Protein AF-X0YVA8-F1 (afdb_monomer)

Foldseek 3Di:
DAQWDWDADPVRDTDTPPDDAAWDWDWDDDPQWDIDIDIDGHHDDDDDDDDDDTHGPPPPPPVPPVPVDDPPVLVVLLVVCLCVVLHDDPQSVQKDWPCCVQKDWDDDVVVQKIWIAGPGWTWMQRQQQQKIKTKHWPTFMGHNNDTDTDIDIHIHGHDDPDPVSVVSNVVSVVVVLQPDPNVCVVCVVVVNQVVSPDDDDDDDDPDPPPDPPDD

Organism: NCBI:txid412755

Mean predicted aligned error: 8.94 Å

Structure (mmCIF, N/CA/C/O backbone):
data_AF-X0YVA8-F1
#
_entry.id   AF-X0YVA8-F1
#
loop_
_atom_site.group_PDB
_atom_site.id
_atom_site.type_symbol
_atom_site.label_atom_id
_atom_site.label_alt_id
_atom_site.label_comp_id
_atom_site.label_asym_id
_atom_site.label_entity_id
_atom_site.label_seq_id
_atom_site.pdbx_PDB_ins_code
_atom_site.Cartn_x
_atom_site.Cartn_y
_atom_site.Cartn_z
_atom_site.occupancy
_atom_site.B_iso_or_equiv
_atom_site.auth_seq_id
_atom_site.auth_comp_id
_atom_site.auth_asym_id
_atom_site.auth_atom_id
_atom_site.pdbx_PDB_model_num
ATOM 1 N N . ASN A 1 1 ? -0.061 -8.479 -3.742 1.00 59.31 1 ASN A N 1
ATOM 2 C CA . ASN A 1 1 ? -0.908 -7.400 -4.297 1.00 59.31 1 ASN A CA 1
ATOM 3 C C . ASN A 1 1 ? -2.060 -8.032 -5.036 1.00 59.31 1 ASN A C 1
ATOM 5 O O . ASN A 1 1 ? -1.798 -8.832 -5.930 1.00 59.31 1 ASN A O 1
ATOM 9 N N . SER A 1 2 ? -3.283 -7.712 -4.626 1.00 74.62 2 SER A N 1
ATOM 10 C CA . SER A 1 2 ? -4.512 -8.248 -5.209 1.00 74.62 2 SER A CA 1
ATOM 11 C C . SER A 1 2 ? -5.386 -7.104 -5.719 1.00 74.62 2 SER A C 1
ATOM 13 O O . SER A 1 2 ? -5.411 -6.041 -5.102 1.00 74.62 2 SER A O 1
ATOM 15 N N . LEU A 1 3 ? -6.079 -7.348 -6.831 1.00 80.94 3 LEU A N 1
ATOM 16 C CA . LEU A 1 3 ? -7.192 -6.527 -7.326 1.00 80.94 3 LEU A CA 1
ATOM 17 C C . LEU A 1 3 ? -8.550 -7.093 -6.865 1.00 80.94 3 LEU A C 1
ATOM 19 O O . LEU A 1 3 ? -9.590 -6.515 -7.147 1.00 80.94 3 LEU A O 1
ATOM 23 N N . LEU A 1 4 ? -8.559 -8.257 -6.201 1.00 88.81 4 LEU A N 1
ATOM 24 C CA . LEU A 1 4 ? -9.784 -8.927 -5.771 1.00 88.81 4 LEU A CA 1
ATOM 25 C C . LEU A 1 4 ? -10.289 -8.318 -4.464 1.00 88.81 4 LEU A C 1
ATOM 27 O O . LEU A 1 4 ? -9.532 -8.211 -3.495 1.00 88.81 4 LEU A O 1
ATOM 31 N N . GLY A 1 5 ? -11.563 -7.951 -4.461 1.00 88.19 5 GLY A N 1
ATOM 32 C CA . GLY A 1 5 ? -12.287 -7.353 -3.350 1.00 88.19 5 GLY A CA 1
ATOM 33 C C . GLY A 1 5 ? -13.772 -7.271 -3.698 1.00 88.19 5 GLY A C 1
ATOM 34 O O . GLY A 1 5 ? -14.155 -7.463 -4.852 1.00 88.19 5 GLY A O 1
ATOM 35 N N . ALA A 1 6 ? -14.607 -7.033 -2.695 1.00 90.00 6 ALA A N 1
ATOM 36 C CA . ALA A 1 6 ? -16.034 -6.807 -2.875 1.00 90.00 6 ALA A CA 1
ATOM 37 C C . ALA A 1 6 ? -16.553 -5.924 -1.742 1.00 90.00 6 ALA A C 1
ATOM 39 O O . ALA A 1 6 ? -16.116 -6.056 -0.597 1.00 90.00 6 ALA A O 1
ATOM 40 N N . ALA A 1 7 ? -17.505 -5.050 -2.059 1.00 90.25 7 ALA A N 1
ATOM 41 C CA . ALA A 1 7 ? -18.314 -4.401 -1.040 1.00 90.25 7 ALA A CA 1
ATOM 42 C C . ALA A 1 7 ? -19.398 -5.370 -0.554 1.00 90.25 7 ALA A C 1
ATOM 44 O O . ALA A 1 7 ? -19.917 -6.174 -1.334 1.00 90.25 7 ALA A O 1
ATOM 45 N N . SER A 1 8 ? -19.751 -5.278 0.725 1.00 91.31 8 SER A N 1
ATOM 46 C CA . SER A 1 8 ? -20.916 -5.981 1.247 1.00 91.31 8 SER A CA 1
ATOM 47 C C . SER A 1 8 ? -22.212 -5.338 0.752 1.00 91.31 8 SER A C 1
ATOM 49 O O . SER A 1 8 ? -22.293 -4.122 0.566 1.00 91.31 8 SER A O 1
ATOM 51 N N . THR A 1 9 ? -23.244 -6.150 0.585 1.00 92.56 9 THR A N 1
ATOM 52 C CA . THR A 1 9 ? -24.626 -5.723 0.358 1.00 92.56 9 THR A CA 1
ATOM 53 C C . THR A 1 9 ? -25.256 -5.169 1.646 1.00 92.56 9 THR A C 1
ATOM 55 O O . THR A 1 9 ? -24.637 -5.156 2.713 1.00 92.56 9 THR A O 1
ATOM 58 N N . GLN A 1 10 ? -26.509 -4.705 1.564 1.00 91.25 10 GLN A N 1
ATOM 59 C CA . GLN A 1 10 ? -27.241 -4.145 2.712 1.00 91.25 10 GLN A CA 1
ATOM 60 C C . GLN A 1 10 ? -27.501 -5.168 3.829 1.00 91.25 10 GLN A C 1
ATOM 62 O O . GLN A 1 10 ? -27.555 -4.796 4.997 1.00 91.25 10 GLN A O 1
ATOM 67 N N . ASP A 1 11 ? -27.633 -6.447 3.484 1.00 92.38 11 ASP A N 1
ATOM 68 C CA . ASP A 1 11 ? -27.759 -7.575 4.414 1.00 92.38 11 ASP A CA 1
ATOM 69 C C . ASP A 1 11 ? -26.401 -8.064 4.957 1.00 92.38 11 ASP A C 1
ATOM 71 O O . ASP A 1 11 ? -26.354 -8.991 5.763 1.00 92.38 11 ASP A O 1
ATOM 75 N N . GLY A 1 12 ? -25.291 -7.437 4.550 1.00 89.81 12 GLY A N 1
ATOM 76 C CA . GLY A 1 12 ? -23.939 -7.764 5.009 1.00 89.81 12 GLY A CA 1
ATOM 77 C C . GLY A 1 12 ? -23.286 -8.946 4.285 1.00 89.81 12 GLY A C 1
ATOM 78 O O . GLY A 1 12 ? -22.171 -9.329 4.645 1.00 89.81 12 GLY A O 1
ATOM 79 N N . SER A 1 13 ? -23.937 -9.516 3.266 1.00 93.81 13 SER A N 1
ATOM 80 C CA . SER A 1 13 ? -23.355 -10.566 2.431 1.00 93.81 13 SER A CA 1
ATOM 81 C C . SER A 1 13 ? -22.374 -9.985 1.404 1.00 93.81 13 SER A C 1
ATOM 83 O O . SER A 1 13 ? -22.418 -8.810 1.051 1.00 93.81 13 SER A O 1
ATOM 85 N N . PHE A 1 14 ? -21.410 -10.790 0.963 1.00 93.75 14 PHE A N 1
ATOM 86 C CA . PHE A 1 14 ? -20.415 -10.400 -0.037 1.00 93.75 14 PHE A CA 1
ATOM 87 C C . PHE A 1 14 ? -19.969 -11.632 -0.821 1.00 93.75 14 PHE A C 1
ATOM 89 O O . PHE A 1 14 ? -19.983 -12.747 -0.298 1.00 93.75 14 PHE A O 1
ATOM 96 N N . VAL A 1 15 ? -19.534 -11.428 -2.065 1.00 93.81 15 VAL A N 1
ATOM 97 C CA . VAL A 1 15 ? -18.968 -12.492 -2.901 1.00 93.81 15 VAL A CA 1
ATOM 98 C C . VAL A 1 15 ? -17.742 -11.957 -3.625 1.00 93.81 15 VAL A C 1
ATOM 100 O O . VAL A 1 15 ? -17.811 -10.935 -4.303 1.00 93.81 15 VAL A O 1
ATOM 103 N N . ILE A 1 16 ? -16.619 -12.662 -3.488 1.00 92.44 16 ILE A N 1
ATOM 104 C CA . ILE A 1 16 ? -15.400 -12.400 -4.255 1.00 92.44 16 ILE A CA 1
ATOM 105 C C . ILE A 1 16 ? -15.232 -13.555 -5.237 1.00 92.44 16 ILE A C 1
ATOM 107 O O . ILE A 1 16 ? -15.023 -14.697 -4.835 1.00 92.44 16 ILE A O 1
ATOM 111 N N . TYR A 1 17 ? -15.333 -13.253 -6.527 1.00 91.94 17 TYR A N 1
ATOM 112 C CA . TYR A 1 17 ? -15.215 -14.247 -7.590 1.00 91.94 17 TYR A CA 1
ATOM 113 C C . TYR A 1 17 ? -13.757 -14.489 -7.986 1.00 91.94 17 TYR A C 1
ATOM 115 O O . TYR A 1 17 ? -12.896 -13.626 -7.810 1.00 91.94 17 TYR A O 1
ATOM 123 N N . ASN A 1 18 ? -13.499 -15.654 -8.589 1.00 91.56 18 ASN A N 1
ATOM 124 C CA . ASN A 1 18 ? -12.211 -16.014 -9.193 1.00 91.56 18 ASN A CA 1
ATOM 125 C C . ASN A 1 18 ? -11.018 -15.941 -8.224 1.00 91.56 18 ASN A C 1
ATOM 127 O O . ASN A 1 18 ? -9.911 -15.574 -8.622 1.00 91.56 18 ASN A O 1
ATOM 131 N N . VAL A 1 19 ? -11.230 -16.289 -6.951 1.00 91.69 19 VAL A N 1
ATOM 132 C CA . VAL A 1 19 ? -10.136 -16.392 -5.980 1.00 91.69 19 VAL A CA 1
ATOM 133 C C . VAL A 1 19 ? -9.294 -17.633 -6.315 1.00 91.69 19 VAL A C 1
ATOM 135 O O . VAL A 1 19 ? -9.838 -18.737 -6.335 1.00 91.69 19 VAL A O 1
ATOM 138 N N . PRO A 1 20 ? -7.983 -17.494 -6.597 1.00 91.81 20 PRO A N 1
ATOM 139 C CA . PRO A 1 20 ? -7.132 -18.634 -6.938 1.00 91.81 20 PRO A CA 1
ATOM 140 C C . PRO A 1 20 ? -7.013 -19.645 -5.793 1.00 91.81 20 PRO A C 1
ATOM 142 O O . PRO A 1 20 ? -7.209 -19.302 -4.629 1.00 91.81 20 PRO A O 1
ATOM 145 N N . LEU A 1 21 ? -6.592 -20.873 -6.092 1.00 93.06 21 LEU A N 1
ATOM 146 C CA . LEU A 1 21 ? -6.218 -21.828 -5.046 1.00 93.06 21 LEU A CA 1
ATOM 147 C C . LEU A 1 21 ? -5.012 -21.313 -4.246 1.00 93.06 21 LEU A C 1
ATOM 149 O O . LEU A 1 21 ? -4.135 -20.631 -4.783 1.00 93.06 21 LEU A O 1
ATOM 153 N N . GLY A 1 22 ? -4.960 -21.654 -2.960 1.00 92.75 22 GLY A N 1
ATOM 154 C CA . GLY A 1 22 ? -3.867 -21.294 -2.061 1.00 92.75 22 GLY A CA 1
ATOM 155 C C . GLY A 1 22 ? -4.315 -20.567 -0.797 1.00 92.75 22 GLY A C 1
ATOM 156 O O . GLY A 1 22 ? -5.480 -20.599 -0.402 1.00 92.75 22 GLY A O 1
ATOM 157 N N . THR A 1 23 ? -3.349 -19.941 -0.128 1.00 92.69 23 THR A N 1
ATOM 158 C CA . THR A 1 23 ? -3.569 -19.206 1.120 1.00 92.69 23 THR A CA 1
ATOM 159 C C . THR A 1 23 ? -3.737 -17.722 0.831 1.00 92.69 23 THR A C 1
ATOM 161 O O . THR A 1 23 ? -2.842 -17.090 0.270 1.00 92.69 23 THR A O 1
ATOM 164 N N . HIS A 1 24 ? -4.851 -17.158 1.283 1.00 91.75 24 HIS A N 1
ATOM 165 C CA . HIS A 1 24 ? -5.212 -15.757 1.114 1.00 91.75 24 HIS A CA 1
ATOM 166 C C . HIS A 1 24 ? -5.406 -15.089 2.462 1.00 91.75 24 HIS A C 1
ATOM 168 O O . HIS A 1 24 ? -5.880 -15.705 3.414 1.00 91.75 24 HIS A O 1
ATOM 174 N N . VAL A 1 25 ? -5.078 -13.805 2.531 1.00 91.44 25 VAL A N 1
ATOM 175 C CA . VAL A 1 25 ? -5.447 -12.950 3.657 1.00 91.44 25 VAL A CA 1
ATOM 176 C C . VAL A 1 25 ? -6.609 -12.082 3.203 1.00 91.44 25 VAL A C 1
ATOM 178 O O . VAL A 1 25 ? -6.479 -11.330 2.240 1.00 91.44 25 VAL A O 1
ATOM 181 N N . VAL A 1 26 ? -7.735 -12.199 3.895 1.00 92.50 26 VAL A N 1
ATOM 182 C CA . VAL A 1 26 ? -8.951 -11.431 3.639 1.00 92.50 26 VAL A CA 1
ATOM 183 C C . VAL A 1 26 ? -9.118 -10.417 4.764 1.00 92.50 26 VAL A C 1
ATOM 185 O O . VAL A 1 26 ? -9.056 -10.765 5.948 1.00 92.50 26 VAL A O 1
ATOM 188 N N . LEU A 1 27 ? -9.299 -9.156 4.381 1.00 93.12 27 LEU A N 1
ATOM 189 C CA . LEU A 1 27 ? -9.544 -8.043 5.288 1.00 93.12 27 LEU A CA 1
ATOM 190 C C . LEU A 1 27 ? -10.999 -7.604 5.154 1.00 93.12 27 LEU A C 1
ATOM 192 O O . LEU A 1 27 ? -11.476 -7.391 4.042 1.00 93.12 27 LEU A O 1
ATOM 196 N N . ALA A 1 28 ? -11.672 -7.433 6.285 1.00 93.75 28 ALA A N 1
ATOM 197 C CA . ALA A 1 28 ? -12.973 -6.791 6.366 1.00 93.75 28 ALA A CA 1
ATOM 198 C C . ALA A 1 28 ? -12.840 -5.496 7.168 1.00 93.75 28 ALA A C 1
ATOM 200 O O . ALA A 1 28 ? -12.248 -5.478 8.250 1.00 93.75 28 ALA A O 1
ATOM 201 N N . SER A 1 29 ? -13.390 -4.411 6.634 1.00 91.62 29 SER A N 1
ATOM 202 C CA . SER A 1 29 ? -13.353 -3.091 7.258 1.00 91.62 29 SER A CA 1
ATOM 203 C C . SER A 1 29 ? -14.689 -2.390 7.091 1.00 91.62 29 SER A C 1
ATOM 205 O O . SER A 1 29 ? -15.268 -2.424 6.006 1.00 91.62 29 SER A O 1
ATOM 207 N N . TYR A 1 30 ? -15.134 -1.703 8.136 1.00 90.00 30 TYR A N 1
ATOM 208 C CA . TYR A 1 30 ? -16.320 -0.858 8.103 1.00 90.00 30 TYR A CA 1
ATOM 209 C C . TYR A 1 30 ? -16.094 0.382 8.973 1.00 90.00 30 TYR A C 1
ATOM 211 O O . TYR A 1 30 ? -15.353 0.335 9.957 1.00 90.00 30 TYR A O 1
ATOM 219 N N . ILE A 1 31 ? -16.699 1.508 8.595 1.00 84.19 31 ILE A N 1
ATOM 220 C CA . ILE A 1 31 ? -16.525 2.778 9.311 1.00 84.19 31 ILE A CA 1
ATOM 221 C C . ILE A 1 31 ? -17.052 2.633 10.742 1.00 84.19 31 ILE A C 1
ATOM 223 O O . ILE A 1 31 ? -18.164 2.159 10.951 1.00 84.19 31 ILE A O 1
ATOM 227 N N . GLY A 1 32 ? -16.252 3.052 11.726 1.00 84.44 32 GLY A N 1
ATOM 228 C CA . GLY A 1 32 ? -16.586 2.929 13.150 1.00 84.44 32 GLY A CA 1
ATOM 229 C C . GLY A 1 32 ? -16.289 1.555 13.759 1.00 84.44 32 GLY A C 1
ATOM 230 O O . GLY A 1 32 ? -16.596 1.336 14.926 1.00 84.44 32 GLY A O 1
ATOM 231 N N . TYR A 1 33 ? -15.678 0.635 13.006 1.00 90.19 33 TYR A N 1
ATOM 232 C CA . TYR A 1 33 ? -15.339 -0.711 13.469 1.00 90.19 33 TYR A CA 1
ATOM 233 C C . TYR A 1 33 ? -13.856 -1.030 13.256 1.00 90.19 33 TYR A C 1
ATOM 235 O O . TYR A 1 33 ? -13.182 -0.446 12.401 1.00 90.19 33 TYR A O 1
ATOM 243 N N . GLY A 1 34 ? -13.330 -1.954 14.061 1.00 89.00 34 GLY A N 1
ATOM 244 C CA . GLY A 1 34 ? -11.984 -2.500 13.912 1.00 89.00 34 GLY A CA 1
ATOM 245 C C . GLY A 1 34 ? -11.849 -3.298 12.615 1.00 89.00 34 GLY A C 1
ATOM 246 O O . GLY A 1 34 ? -12.787 -3.969 12.197 1.00 89.00 34 GLY A O 1
ATOM 247 N N . ILE A 1 35 ? -10.679 -3.236 11.974 1.00 92.31 35 ILE A N 1
ATOM 248 C CA . ILE A 1 35 ? -10.385 -4.069 10.800 1.00 92.31 35 ILE A CA 1
ATOM 249 C C . ILE A 1 35 ? -10.204 -5.511 11.273 1.00 92.31 35 ILE A C 1
ATOM 251 O O . ILE A 1 35 ? -9.378 -5.774 12.147 1.00 92.31 35 ILE A O 1
ATOM 255 N N . GLN A 1 36 ? -10.931 -6.452 10.673 1.00 93.88 36 GLN A N 1
ATOM 256 C CA . GLN A 1 36 ? -10.744 -7.874 10.940 1.00 93.88 36 GLN A CA 1
ATOM 257 C C . GLN A 1 36 ? -9.960 -8.531 9.807 1.00 93.88 36 GLN A C 1
ATOM 259 O O . GLN A 1 36 ? -10.321 -8.435 8.634 1.00 93.88 36 GLN A O 1
ATOM 264 N N . LYS A 1 37 ? -8.900 -9.250 10.178 1.00 92.81 37 LYS A N 1
ATOM 265 C CA . LYS A 1 37 ? -8.043 -10.010 9.267 1.00 92.81 37 LYS A CA 1
ATOM 266 C C . LYS A 1 37 ? -8.269 -11.504 9.458 1.00 92.81 37 LYS A C 1
ATOM 268 O O . LYS A 1 37 ? -8.198 -11.995 10.584 1.00 92.81 37 LYS A O 1
ATOM 273 N N . LYS A 1 38 ? -8.500 -12.238 8.369 1.00 93.75 38 LYS A N 1
ATOM 274 C CA . LYS A 1 38 ? -8.578 -13.706 8.376 1.00 93.75 38 LYS A CA 1
ATOM 275 C C . LYS A 1 38 ? -7.693 -14.308 7.299 1.00 93.75 38 LYS A C 1
ATOM 277 O O . LYS A 1 38 ? -7.704 -13.860 6.159 1.00 93.75 38 LYS A O 1
ATOM 282 N N . THR A 1 39 ? -6.967 -15.358 7.662 1.00 93.75 39 THR A N 1
ATOM 283 C CA . THR A 1 39 ? -6.247 -16.195 6.702 1.00 93.75 39 THR A CA 1
ATOM 284 C C . THR A 1 39 ? -7.156 -17.340 6.274 1.00 93.75 39 THR A C 1
ATOM 286 O O . THR A 1 39 ? -7.644 -18.092 7.114 1.00 93.75 39 THR A O 1
ATOM 289 N N . VAL A 1 40 ? -7.385 -17.464 4.973 1.00 92.00 40 VAL A N 1
ATOM 290 C CA . VAL A 1 40 ? -8.252 -18.464 4.349 1.00 92.00 40 VAL A CA 1
ATOM 291 C C . VAL A 1 40 ? -7.405 -19.344 3.439 1.00 92.00 40 VAL A C 1
ATOM 293 O O . VAL A 1 40 ? -6.595 -18.834 2.670 1.00 92.00 40 VAL A O 1
ATOM 296 N N . ARG A 1 41 ? -7.585 -20.665 3.506 1.00 93.19 41 ARG A N 1
ATOM 297 C CA . ARG A 1 41 ? -6.920 -21.616 2.609 1.00 93.19 41 ARG A CA 1
ATOM 298 C C . ARG A 1 41 ? -7.950 -22.250 1.684 1.00 93.19 41 ARG A C 1
ATOM 300 O O . ARG A 1 41 ? -8.807 -22.994 2.146 1.00 93.19 41 ARG A O 1
ATOM 307 N N . ILE A 1 42 ? -7.823 -21.983 0.390 1.00 92.69 42 ILE A N 1
ATOM 308 C CA . ILE A 1 42 ? -8.655 -22.562 -0.664 1.00 92.69 42 ILE A CA 1
ATOM 309 C C . ILE A 1 42 ? -7.875 -23.731 -1.264 1.00 92.69 42 ILE A C 1
ATOM 311 O O . ILE A 1 42 ? -6.896 -23.528 -1.983 1.00 92.69 42 ILE A O 1
ATOM 315 N N . GLY A 1 43 ? -8.251 -24.951 -0.880 1.00 91.25 43 GLY A N 1
ATOM 316 C CA . GLY A 1 43 ? -7.584 -26.177 -1.328 1.00 91.25 43 GLY A CA 1
ATOM 317 C C . GLY A 1 43 ? -8.081 -26.686 -2.678 1.00 91.25 43 GLY A C 1
ATOM 318 O O . GLY A 1 43 ? -7.292 -27.228 -3.445 1.00 91.25 43 GLY A O 1
ATOM 319 N N . GLU A 1 44 ? -9.361 -26.472 -2.977 1.00 92.38 44 GLU A N 1
ATOM 320 C CA . GLU A 1 44 ? -10.040 -27.011 -4.156 1.00 92.38 44 GLU A CA 1
ATOM 321 C C . GLU A 1 44 ? -10.975 -25.957 -4.769 1.00 92.38 44 GLU A C 1
ATOM 323 O O . GLU A 1 44 ? -11.404 -25.039 -4.059 1.00 92.38 44 GLU A O 1
ATOM 328 N N . PRO A 1 45 ? -11.283 -26.046 -6.077 1.00 91.44 45 PRO A N 1
ATOM 329 C CA . PRO A 1 45 ? -12.258 -25.168 -6.711 1.00 91.44 45 PRO A CA 1
ATOM 330 C C . PRO A 1 45 ? -13.649 -25.356 -6.097 1.00 91.44 45 PRO A C 1
ATOM 332 O O . PRO A 1 45 ? -14.115 -26.481 -5.946 1.00 91.44 45 PRO A O 1
ATOM 335 N N . GLY A 1 46 ? -14.330 -24.258 -5.784 1.00 90.31 46 GLY A N 1
ATOM 336 C CA . GLY A 1 46 ? -15.676 -24.295 -5.221 1.00 90.31 46 GLY A CA 1
ATOM 337 C C . GLY A 1 46 ? -16.012 -23.031 -4.444 1.00 90.31 46 GLY A C 1
ATOM 338 O O . GLY A 1 46 ? -15.275 -22.042 -4.476 1.00 90.31 46 GLY A O 1
ATOM 339 N N . GLU A 1 47 ? -17.137 -23.075 -3.739 1.00 89.62 47 GLU A N 1
ATOM 340 C CA . GLU A 1 47 ? -17.550 -22.001 -2.845 1.00 89.62 47 GLU A CA 1
ATOM 341 C C . GLU A 1 47 ? -16.869 -22.146 -1.484 1.00 89.62 47 GLU A C 1
ATOM 343 O O . GLU A 1 47 ? -16.843 -23.220 -0.883 1.00 89.62 47 GLU A O 1
ATOM 348 N N . PHE A 1 48 ? -16.328 -21.038 -0.980 1.00 90.00 48 PHE A N 1
ATOM 349 C CA . PHE A 1 48 ? -15.766 -20.965 0.360 1.00 90.00 48 PHE A CA 1
ATOM 350 C C . PHE A 1 48 ? -16.470 -19.863 1.144 1.00 90.00 48 PHE A C 1
ATOM 352 O O . PHE A 1 48 ? -16.384 -18.684 0.796 1.00 90.00 48 PHE A O 1
ATOM 359 N N . THR A 1 49 ? -17.137 -20.232 2.234 1.00 91.62 49 THR A N 1
ATOM 360 C CA . THR A 1 49 ? -17.820 -19.269 3.099 1.00 91.62 49 THR A CA 1
ATOM 361 C C . THR A 1 49 ? -16.906 -18.823 4.232 1.00 91.62 49 THR A C 1
ATOM 363 O O . THR A 1 49 ? -16.353 -19.634 4.973 1.00 91.62 49 THR A O 1
ATOM 366 N N . CYS A 1 50 ? -16.794 -17.511 4.427 1.00 90.19 50 CYS A N 1
ATOM 367 C CA . CYS A 1 50 ? -16.188 -16.939 5.622 1.00 90.19 50 CYS A CA 1
ATOM 368 C C . CYS A 1 50 ? -17.074 -15.831 6.191 1.00 90.19 50 CYS A C 1
ATOM 370 O O . CYS A 1 50 ? -17.663 -15.046 5.457 1.00 90.19 50 CYS A O 1
ATOM 372 N N . VAL A 1 51 ? -17.170 -15.782 7.519 1.00 93.19 51 VAL A N 1
ATOM 373 C CA . VAL A 1 51 ? -17.984 -14.794 8.238 1.00 93.19 51 VAL A CA 1
ATOM 374 C C . VAL A 1 51 ? -17.064 -13.854 8.994 1.00 93.19 51 VAL A C 1
ATOM 376 O O . VAL A 1 51 ? -16.178 -14.323 9.712 1.00 93.19 51 VAL A O 1
ATOM 379 N N . PHE A 1 52 ? -17.287 -12.550 8.883 1.00 94.44 52 PHE A N 1
ATOM 380 C CA . PHE A 1 52 ? -16.578 -11.536 9.658 1.00 94.44 52 PHE A CA 1
ATOM 381 C C . PHE A 1 52 ? -17.493 -10.987 10.754 1.00 94.44 52 PHE A C 1
ATOM 383 O O . PHE A 1 52 ? -18.657 -10.687 10.514 1.00 94.44 52 PHE A O 1
ATOM 390 N N . LYS A 1 53 ? -16.961 -10.892 11.970 1.00 93.81 53 LYS A N 1
ATOM 391 C CA . LYS A 1 53 ? -17.598 -10.240 13.115 1.00 93.81 53 LYS A CA 1
ATOM 392 C C . LYS A 1 53 ? -16.694 -9.085 13.504 1.00 93.81 53 LYS A C 1
ATOM 394 O O . LYS A 1 53 ? -15.638 -9.311 14.093 1.00 93.81 53 LYS A O 1
ATOM 399 N N . LEU A 1 54 ? -17.080 -7.889 13.081 1.00 92.25 54 LEU A N 1
ATOM 400 C CA . LEU A 1 54 ? -16.331 -6.672 13.346 1.00 92.25 54 LEU A CA 1
ATOM 401 C C . LEU A 1 54 ? -16.679 -6.164 14.743 1.00 92.25 54 LEU A C 1
ATOM 403 O O . LEU A 1 54 ? -17.849 -6.124 15.123 1.00 92.25 54 LEU A O 1
ATOM 407 N N . GLU A 1 55 ? -15.664 -5.757 15.491 1.00 90.81 55 GLU A N 1
ATOM 408 C CA . GLU A 1 55 ? -15.849 -5.137 16.798 1.00 90.81 55 GLU A CA 1
ATOM 409 C C . GLU A 1 55 ? -16.050 -3.631 16.607 1.00 90.81 55 GLU A C 1
ATOM 411 O O . GLU A 1 55 ? -15.246 -3.004 15.901 1.00 90.81 55 GLU A O 1
ATOM 416 N N . PRO A 1 56 ? -17.112 -3.033 17.179 1.00 88.81 56 PRO A N 1
ATOM 417 C CA . PRO A 1 56 ? -17.248 -1.588 17.199 1.00 88.81 56 PRO A CA 1
ATOM 418 C C . PRO A 1 56 ? -16.000 -0.992 17.834 1.00 88.81 56 PRO A C 1
ATOM 420 O O . PRO A 1 56 ? -15.576 -1.422 18.909 1.00 88.81 56 PRO A O 1
ATOM 423 N N . LYS A 1 57 ? -15.418 0.019 17.195 1.00 82.69 57 LYS A N 1
ATOM 424 C CA . LYS A 1 57 ? -14.436 0.833 17.897 1.00 82.69 57 LYS A CA 1
ATOM 425 C C . LYS A 1 57 ? -15.211 1.575 18.968 1.00 82.69 57 LYS A C 1
ATOM 427 O O . LYS A 1 57 ? -16.167 2.288 18.659 1.00 82.69 57 LYS A O 1
ATOM 432 N N . THR A 1 58 ? -14.809 1.420 20.226 1.00 64.94 58 THR A N 1
ATOM 433 C CA . THR A 1 58 ? -15.144 2.428 21.221 1.00 64.94 58 THR A CA 1
ATOM 434 C C . THR A 1 58 ? -14.611 3.729 20.651 1.00 64.94 58 THR A C 1
ATOM 436 O O . THR A 1 58 ? -13.399 3.895 20.519 1.00 64.94 58 THR A O 1
ATOM 439 N N . LEU A 1 59 ? -15.518 4.606 20.223 1.00 54.19 59 LEU A N 1
ATOM 440 C CA . LEU A 1 59 ? -15.203 5.996 19.965 1.00 54.19 59 LEU A CA 1
ATOM 441 C C . LEU A 1 59 ? -14.763 6.556 21.317 1.00 54.19 59 LEU A C 1
ATOM 443 O O . LEU A 1 59 ? -15.531 7.224 22.005 1.00 54.19 59 LEU A O 1
ATOM 447 N N . GLU A 1 60 ? -13.523 6.293 21.725 1.00 47.34 60 GLU A N 1
ATOM 448 C CA . GLU A 1 60 ? -12.810 7.329 22.431 1.00 47.34 60 GLU A CA 1
ATOM 449 C C . GLU A 1 60 ? -12.798 8.463 21.427 1.00 47.34 60 GLU A C 1
ATOM 451 O O . GLU A 1 60 ? -12.037 8.474 20.459 1.00 47.34 60 GLU A O 1
ATOM 456 N N . MET A 1 61 ? -13.762 9.363 21.603 1.00 40.38 61 MET A N 1
ATOM 457 C CA . MET A 1 61 ? -13.709 10.694 21.061 1.00 40.38 61 MET A CA 1
ATOM 458 C C . MET A 1 61 ? -12.433 11.308 21.635 1.00 40.38 61 MET A C 1
ATOM 460 O O . MET A 1 61 ? -12.470 12.166 22.511 1.00 40.38 61 MET A O 1
ATOM 464 N N . THR A 1 62 ? -11.283 10.935 21.076 1.00 38.88 62 THR A N 1
ATOM 465 C CA . THR A 1 62 ? -10.311 11.945 20.730 1.00 38.88 62 THR A CA 1
ATOM 466 C C . THR A 1 62 ? -11.107 12.816 19.787 1.00 38.88 62 THR A C 1
ATOM 468 O O . THR A 1 62 ? -11.231 12.520 18.600 1.00 38.88 62 THR A O 1
ATOM 471 N N . GLN A 1 63 ? -11.798 13.808 20.357 1.00 33.03 63 GLN A N 1
ATOM 472 C CA . GLN A 1 63 ? -12.282 14.949 19.623 1.00 33.03 63 GLN A CA 1
ATOM 473 C C . GLN A 1 63 ? -11.104 15.277 18.723 1.00 33.03 63 GLN A C 1
ATOM 475 O O . GLN A 1 63 ? -10.050 15.706 19.200 1.00 33.03 63 GLN A O 1
ATOM 480 N N . VAL A 1 64 ? -11.237 14.987 17.430 1.00 43.69 64 VAL A N 1
ATOM 481 C CA . VAL A 1 64 ? -10.422 15.665 16.449 1.00 43.69 64 VAL A CA 1
ATOM 482 C C . VAL A 1 64 ? -10.902 17.082 16.644 1.00 43.69 64 VAL A C 1
ATOM 484 O O . VAL A 1 64 ? -11.926 17.490 16.099 1.00 43.69 64 VAL A O 1
ATOM 487 N N . ILE A 1 65 ? -10.246 17.802 17.554 1.00 35.22 65 ILE A N 1
ATOM 488 C CA . ILE A 1 65 ? -10.352 19.233 17.603 1.00 35.22 65 ILE A CA 1
ATOM 489 C C . ILE A 1 65 ? -9.860 19.563 16.208 1.00 35.22 65 ILE A C 1
ATOM 491 O O . ILE A 1 65 ? -8.669 19.459 15.898 1.00 35.22 65 ILE A O 1
ATOM 495 N N . VAL A 1 66 ? -10.804 19.860 15.318 1.00 39.56 66 VAL A N 1
ATOM 496 C CA . VAL A 1 66 ? -10.535 20.572 14.085 1.00 39.56 66 VAL A CA 1
ATOM 497 C C . VAL A 1 66 ? -10.168 21.969 14.562 1.00 39.56 66 VAL A C 1
ATOM 499 O O . VAL A 1 66 ? -10.907 22.935 14.418 1.00 39.56 66 VAL A O 1
ATOM 502 N N . THR A 1 67 ? -9.035 22.064 15.255 1.00 38.03 67 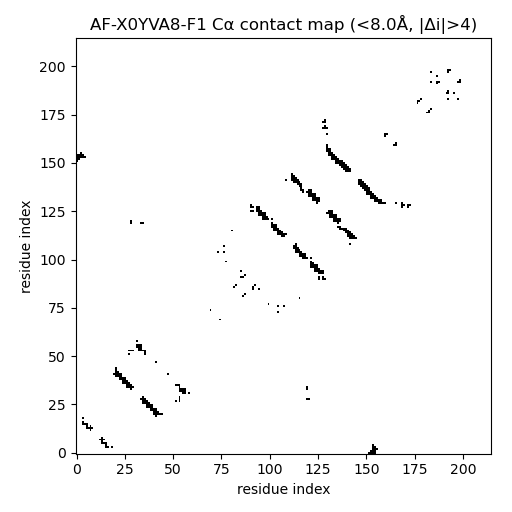THR A N 1
ATOM 503 C CA . THR A 1 67 ? -8.408 23.321 15.553 1.00 38.03 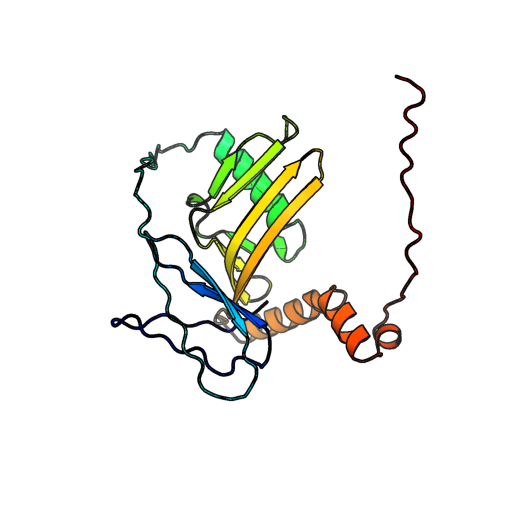67 THR A CA 1
ATOM 504 C C . THR A 1 67 ? -8.044 23.830 14.170 1.00 38.03 67 THR A C 1
ATOM 506 O O . THR A 1 67 ? -7.392 23.101 13.413 1.00 38.03 67 THR A O 1
ATOM 509 N N . PRO A 1 68 ? -8.424 25.060 13.800 1.00 45.06 68 PRO A N 1
ATOM 510 C CA . PRO A 1 68 ? -8.109 25.623 12.487 1.00 45.06 68 PRO A CA 1
ATOM 511 C C . PRO A 1 68 ? -6.597 25.630 12.165 1.00 45.06 68 PRO A C 1
ATOM 513 O O . PRO A 1 68 ? -6.201 25.911 11.037 1.00 45.06 68 PRO A O 1
ATOM 516 N N . LYS A 1 69 ? -5.735 25.273 13.132 1.00 43.97 69 LYS A N 1
ATOM 517 C CA . LYS A 1 69 ? -4.331 24.908 12.941 1.00 43.97 69 LYS A CA 1
ATOM 518 C C . LYS A 1 69 ? -4.029 23.551 13.592 1.00 43.97 69 LYS A C 1
ATOM 520 O O . LYS A 1 69 ? -3.939 23.464 14.815 1.00 43.97 69 LYS A O 1
ATOM 525 N N . ARG A 1 70 ? -3.791 22.514 12.776 1.00 57.31 70 ARG A N 1
ATOM 526 C CA . ARG A 1 70 ? -3.117 21.280 13.228 1.00 57.31 70 ARG A CA 1
ATOM 527 C C . ARG A 1 70 ? -1.777 21.650 13.895 1.00 57.31 70 ARG A C 1
ATOM 529 O O . ARG A 1 70 ? -1.132 22.598 13.429 1.00 57.31 70 ARG A O 1
ATOM 536 N N . PRO A 1 71 ? -1.321 20.935 14.943 1.00 69.38 71 PRO A N 1
ATOM 537 C CA . PRO A 1 71 ? -0.036 21.220 15.575 1.00 69.38 71 PRO A CA 1
ATOM 538 C C . PRO A 1 71 ? 1.079 21.232 14.524 1.00 69.38 71 PRO A C 1
ATOM 540 O O . PRO A 1 71 ? 1.122 20.357 13.658 1.00 69.38 71 PRO A O 1
ATOM 543 N N . LYS A 1 72 ? 2.007 22.196 14.595 1.00 69.62 72 LYS A N 1
ATOM 544 C CA . LYS A 1 72 ? 3.130 22.327 13.640 1.00 69.62 72 LYS A CA 1
ATOM 545 C C . LYS A 1 72 ? 3.897 21.005 13.456 1.00 69.62 72 LYS A C 1
ATOM 547 O O . LYS A 1 72 ? 4.342 20.697 12.351 1.00 69.62 72 LYS A O 1
ATOM 552 N N . ASN A 1 73 ? 3.980 20.210 14.522 1.00 81.50 73 ASN A N 1
ATOM 553 C CA . ASN A 1 73 ? 4.633 18.905 14.539 1.00 81.50 73 ASN A CA 1
ATOM 554 C C . ASN A 1 73 ? 3.894 17.859 13.690 1.00 81.50 73 ASN A C 1
ATOM 556 O O . ASN A 1 73 ? 4.551 17.080 13.012 1.00 81.50 73 ASN A O 1
ATOM 560 N N . TRP A 1 74 ? 2.557 17.883 13.634 1.00 86.88 74 TRP A N 1
ATOM 561 C CA . TRP A 1 74 ? 1.787 16.925 12.833 1.00 86.88 74 TRP A CA 1
ATOM 562 C C . TRP A 1 74 ? 2.064 17.100 11.337 1.00 86.88 74 TRP A C 1
ATOM 564 O O . TRP A 1 74 ? 2.372 16.132 10.657 1.00 86.88 74 TRP A O 1
ATOM 574 N N . ASN A 1 75 ? 2.067 18.337 10.825 1.00 88.88 75 ASN A N 1
ATOM 575 C CA . ASN A 1 75 ? 2.370 18.596 9.408 1.00 88.88 75 ASN A CA 1
ATOM 576 C C . ASN A 1 75 ? 3.818 18.226 9.040 1.00 88.88 75 ASN A C 1
ATOM 578 O O . ASN A 1 75 ? 4.077 17.771 7.928 1.00 88.88 75 ASN A O 1
ATOM 582 N N . LYS A 1 76 ? 4.775 18.428 9.958 1.00 90.31 76 LYS A N 1
ATOM 583 C CA . LYS A 1 76 ? 6.165 17.973 9.783 1.00 90.31 76 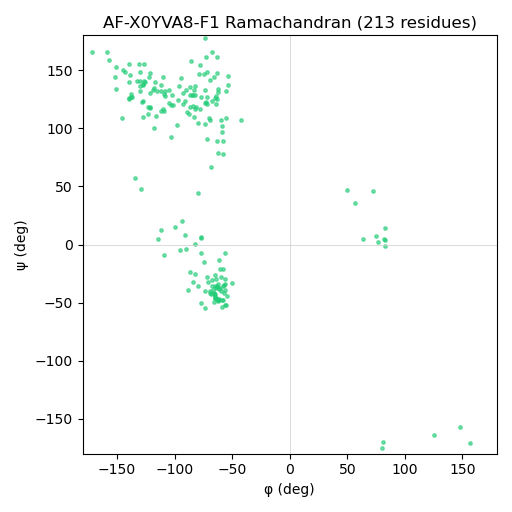LYS A CA 1
ATOM 584 C C . LYS A 1 76 ? 6.220 16.442 9.720 1.00 90.31 76 LYS A C 1
ATOM 586 O O . LYS A 1 76 ? 6.855 15.898 8.822 1.00 90.31 76 LYS A O 1
ATOM 591 N N . ASN A 1 77 ? 5.529 15.772 10.636 1.00 91.31 77 ASN A N 1
ATOM 592 C CA . ASN A 1 77 ? 5.481 14.316 10.728 1.00 91.31 77 ASN A CA 1
ATOM 593 C C . ASN A 1 77 ? 4.777 13.685 9.525 1.00 91.31 77 ASN A C 1
ATOM 595 O O . ASN A 1 77 ? 5.295 12.715 8.985 1.00 91.31 77 ASN A O 1
ATOM 599 N N . LEU A 1 78 ? 3.692 14.288 9.029 1.00 92.81 78 LEU A N 1
ATOM 600 C CA . LEU A 1 78 ? 3.040 13.863 7.793 1.00 92.81 78 LEU A CA 1
ATOM 601 C C . LEU A 1 78 ? 4.011 13.918 6.612 1.00 92.81 78 LEU A C 1
ATOM 603 O O . LEU A 1 78 ? 4.136 12.937 5.895 1.00 92.81 78 LEU A O 1
ATOM 607 N N . LYS A 1 79 ? 4.756 15.017 6.438 1.00 91.94 79 LYS A N 1
ATOM 608 C CA . LYS A 1 79 ? 5.752 15.117 5.356 1.00 91.94 79 LYS A CA 1
ATOM 609 C C . LYS A 1 79 ? 6.850 14.060 5.476 1.00 91.94 79 LYS A C 1
ATOM 611 O O . LYS A 1 79 ? 7.309 13.538 4.463 1.00 91.94 79 LYS A O 1
ATOM 616 N N . THR A 1 80 ? 7.288 13.759 6.700 1.00 91.56 80 THR A N 1
ATOM 617 C CA . THR A 1 80 ? 8.234 12.663 6.955 1.00 91.56 80 THR A CA 1
ATOM 618 C C . THR A 1 80 ? 7.621 11.326 6.553 1.00 91.56 80 THR A C 1
ATOM 620 O O . THR A 1 80 ? 8.247 10.584 5.804 1.00 91.56 80 THR A O 1
ATOM 623 N N . PHE A 1 81 ? 6.391 11.048 6.987 1.00 93.81 81 PHE A N 1
ATOM 624 C CA . PHE A 1 81 ? 5.666 9.835 6.631 1.00 93.81 81 PHE A CA 1
ATOM 625 C C . PHE A 1 81 ? 5.489 9.708 5.117 1.00 93.81 81 PHE A C 1
ATOM 627 O O . PHE A 1 81 ? 5.932 8.720 4.557 1.00 93.81 81 PHE A O 1
ATOM 634 N N . GLU A 1 82 ? 4.945 10.714 4.430 1.00 93.56 82 GLU A N 1
ATOM 635 C CA . GLU A 1 82 ? 4.746 10.709 2.973 1.00 93.56 82 GLU A CA 1
ATOM 636 C C . GLU A 1 82 ? 6.044 10.429 2.215 1.00 93.56 82 GLU A C 1
ATOM 638 O O . GLU A 1 82 ? 6.058 9.614 1.292 1.00 93.56 82 GLU A O 1
ATOM 643 N N . LYS A 1 83 ? 7.149 11.065 2.624 1.00 91.88 83 LYS A N 1
ATOM 644 C CA . LYS A 1 83 ? 8.460 10.869 1.998 1.00 91.88 83 LYS A CA 1
ATOM 645 C C . LYS A 1 83 ? 8.946 9.425 2.122 1.00 91.88 83 LYS A C 1
ATOM 647 O O . LYS A 1 83 ? 9.438 8.873 1.142 1.00 91.88 83 LYS A O 1
ATOM 652 N N . GLU A 1 84 ? 8.862 8.850 3.315 1.00 92.69 84 GLU A N 1
ATOM 653 C CA . GLU A 1 84 ? 9.390 7.511 3.601 1.00 92.69 84 GLU A CA 1
ATOM 654 C C . GLU A 1 84 ? 8.434 6.407 3.113 1.00 92.69 84 GLU A C 1
ATOM 656 O O . GLU A 1 84 ? 8.872 5.385 2.594 1.00 92.69 84 GLU A O 1
ATOM 661 N N . PHE A 1 85 ? 7.124 6.641 3.203 1.00 93.94 85 PHE A N 1
ATOM 662 C CA . PHE A 1 85 ? 6.070 5.706 2.819 1.00 93.94 85 PHE A CA 1
ATOM 663 C C . PHE A 1 85 ? 5.860 5.631 1.301 1.00 93.94 85 PHE A C 1
ATOM 665 O O . PHE A 1 85 ? 5.843 4.542 0.728 1.00 93.94 85 PHE A O 1
ATOM 672 N N . LEU A 1 86 ? 5.708 6.776 0.621 1.00 91.62 86 LEU A N 1
ATOM 673 C CA . LEU A 1 86 ? 5.516 6.810 -0.837 1.00 91.62 86 LEU A CA 1
ATOM 674 C C . LEU A 1 86 ? 6.850 6.702 -1.586 1.00 91.62 86 LEU A C 1
ATOM 676 O O . LEU A 1 86 ? 6.890 6.252 -2.735 1.00 91.62 86 LEU A O 1
ATOM 680 N N . GLY A 1 87 ? 7.943 7.116 -0.943 1.00 87.94 87 GLY A N 1
ATOM 681 C CA . GLY A 1 87 ? 9.271 7.205 -1.531 1.00 87.94 87 GLY A CA 1
ATOM 682 C C . GLY A 1 87 ? 9.481 8.475 -2.363 1.00 87.94 87 GLY A C 1
ATOM 683 O O . GLY A 1 87 ? 8.682 9.409 -2.378 1.00 87.94 87 GLY A O 1
ATOM 684 N N . SER A 1 88 ? 10.593 8.515 -3.097 1.00 81.25 88 SER A N 1
ATOM 685 C CA . SER A 1 88 ? 11.054 9.702 -3.841 1.00 81.25 88 SER A CA 1
ATOM 686 C C . SER A 1 88 ? 11.045 9.535 -5.367 1.00 81.25 88 SER A C 1
ATOM 688 O O . SER A 1 88 ? 11.488 10.421 -6.107 1.00 81.25 88 SER A O 1
ATOM 690 N N . THR A 1 89 ? 10.539 8.403 -5.861 1.00 83.81 89 THR A N 1
ATOM 691 C CA . THR A 1 89 ? 10.535 8.075 -7.293 1.00 83.81 89 THR A CA 1
ATOM 692 C C . THR A 1 89 ? 9.618 9.001 -8.101 1.00 83.81 89 THR A C 1
ATOM 694 O O . THR A 1 89 ? 8.744 9.689 -7.573 1.00 83.81 89 THR A O 1
ATOM 697 N N . ARG A 1 90 ? 9.762 8.995 -9.433 1.00 82.12 90 ARG A N 1
ATOM 698 C CA . ARG A 1 90 ? 8.859 9.744 -10.327 1.00 82.12 90 ARG A CA 1
ATOM 699 C C . ARG A 1 90 ? 7.388 9.345 -10.148 1.00 82.12 90 ARG A C 1
ATOM 701 O O . ARG A 1 90 ? 6.522 10.206 -10.274 1.00 82.12 90 ARG A O 1
ATOM 708 N N . ASN A 1 91 ? 7.123 8.069 -9.864 1.00 83.50 91 ASN A N 1
ATOM 709 C CA . ASN A 1 91 ? 5.768 7.578 -9.621 1.00 83.50 91 ASN A CA 1
ATOM 710 C C . ASN A 1 91 ? 5.262 8.028 -8.251 1.00 83.50 91 ASN A C 1
ATOM 712 O O . ASN A 1 91 ? 4.130 8.490 -8.165 1.00 83.50 91 ASN A O 1
ATOM 716 N N . ALA A 1 92 ? 6.125 8.000 -7.228 1.00 86.38 92 ALA A N 1
ATOM 717 C CA . ALA A 1 92 ? 5.803 8.477 -5.884 1.00 86.38 92 ALA A CA 1
ATOM 718 C C . ALA A 1 92 ? 5.333 9.939 -5.878 1.00 86.38 92 ALA A C 1
ATOM 720 O O . ALA A 1 92 ? 4.354 10.270 -5.223 1.00 86.38 92 ALA A O 1
ATOM 721 N N . LYS A 1 93 ? 5.950 10.800 -6.701 1.00 89.06 93 LYS A N 1
ATOM 722 C CA . LYS A 1 93 ? 5.541 12.211 -6.866 1.00 89.06 93 LYS A CA 1
ATOM 723 C C . LYS A 1 93 ? 4.118 12.408 -7.408 1.00 89.06 93 LYS A C 1
ATOM 725 O O . LYS A 1 93 ? 3.628 13.531 -7.408 1.00 89.06 93 LYS A O 1
ATOM 730 N N . LYS A 1 94 ? 3.486 11.359 -7.938 1.00 92.50 94 LYS A N 1
ATOM 731 C CA . LYS A 1 94 ? 2.099 11.367 -8.431 1.00 92.50 94 LYS A CA 1
ATOM 732 C C . LYS A 1 94 ? 1.171 10.520 -7.551 1.00 92.50 94 LYS A C 1
ATOM 734 O O . LYS A 1 94 ? 0.063 10.198 -7.987 1.00 92.50 94 LYS A O 1
ATOM 739 N N . CYS A 1 95 ? 1.636 10.128 -6.369 1.00 94.44 95 CYS A N 1
ATOM 740 C CA . CYS A 1 95 ? 0.820 9.503 -5.345 1.00 94.44 95 CYS A CA 1
ATOM 741 C C . CYS A 1 95 ? 0.315 10.564 -4.364 1.00 94.44 95 CYS A C 1
ATOM 743 O O . CYS A 1 95 ? 1.036 11.503 -4.038 1.00 94.44 95 CYS A O 1
ATOM 745 N N . GLU A 1 96 ? -0.914 10.396 -3.895 1.00 95.62 96 GLU A N 1
ATOM 746 C CA . GLU A 1 96 ? -1.571 11.302 -2.955 1.00 95.62 96 GLU A CA 1
ATOM 747 C C . GLU A 1 96 ? -2.314 10.482 -1.899 1.00 95.62 96 GLU A C 1
ATOM 749 O O . GLU A 1 96 ? -3.072 9.576 -2.250 1.00 95.62 96 GLU A O 1
ATOM 754 N N . ILE A 1 97 ? -2.101 10.789 -0.618 1.00 96.19 97 ILE A N 1
ATOM 755 C CA . ILE A 1 97 ? -2.873 10.211 0.487 1.00 96.19 97 ILE A CA 1
ATOM 756 C C . ILE A 1 97 ? -4.156 11.029 0.642 1.00 96.19 97 ILE A C 1
ATOM 758 O O . ILE A 1 97 ? -4.095 12.228 0.899 1.00 96.19 97 ILE A O 1
ATOM 762 N N . LEU A 1 98 ? -5.314 10.389 0.486 1.00 96.44 98 LEU A N 1
ATOM 763 C CA . LEU A 1 98 ? -6.606 11.082 0.428 1.00 96.44 98 LEU A CA 1
ATOM 764 C C . LEU A 1 98 ? -7.236 11.332 1.801 1.00 96.44 98 LEU A C 1
ATOM 766 O O . LEU A 1 98 ? -8.060 12.229 1.926 1.00 96.44 98 LEU A O 1
ATOM 770 N N . ASN A 1 99 ? -6.865 10.538 2.803 1.00 95.00 99 ASN A N 1
ATOM 771 C CA . ASN A 1 99 ? -7.431 10.574 4.151 1.00 95.00 99 ASN A CA 1
ATOM 772 C C . ASN A 1 99 ? -6.334 10.654 5.221 1.00 95.00 99 ASN A C 1
ATOM 774 O O . ASN A 1 99 ? -6.320 9.891 6.183 1.00 95.00 99 ASN A O 1
ATOM 778 N N . ALA A 1 100 ? -5.365 11.555 5.042 1.00 94.31 100 ALA A N 1
ATOM 779 C CA . ALA A 1 100 ? -4.216 11.678 5.942 1.00 94.31 100 ALA A CA 1
ATOM 780 C C . ALA A 1 100 ? -4.607 11.958 7.407 1.00 94.31 100 ALA A C 1
ATOM 782 O O . ALA A 1 100 ? -3.818 11.698 8.307 1.00 94.31 100 ALA A O 1
ATOM 783 N N . GLU A 1 101 ? -5.810 12.468 7.669 1.00 91.56 101 GLU A N 1
ATOM 784 C CA . GLU A 1 101 ? -6.360 12.696 9.008 1.00 91.56 101 GLU A CA 1
ATOM 785 C C . GLU A 1 101 ? -6.508 11.433 9.862 1.00 91.56 101 GLU A C 1
ATOM 787 O O . GLU A 1 101 ? -6.535 11.563 11.083 1.00 91.56 101 GLU A O 1
ATOM 792 N N . ILE A 1 102 ? -6.552 10.235 9.265 1.00 91.25 102 ILE A N 1
ATOM 793 C CA . ILE A 1 102 ? -6.587 8.982 10.037 1.00 91.25 102 ILE A CA 1
ATOM 794 C C . ILE A 1 102 ? -5.211 8.606 10.605 1.00 91.25 102 ILE A C 1
ATOM 796 O O . ILE A 1 102 ? -5.104 7.623 11.338 1.00 91.25 102 ILE A O 1
ATOM 800 N N . LEU A 1 103 ? -4.152 9.335 10.229 1.00 93.19 103 LEU A N 1
ATOM 801 C CA . LEU A 1 103 ? -2.785 9.055 10.651 1.00 93.19 103 LEU A CA 1
ATOM 802 C C . LEU A 1 103 ? -2.470 9.693 12.003 1.00 93.19 103 LEU A C 1
ATOM 804 O O . LEU A 1 103 ? -2.593 10.908 12.202 1.00 93.19 103 LEU A O 1
ATOM 808 N N . SER A 1 104 ? -1.956 8.858 12.896 1.00 91.19 104 SER A N 1
ATOM 809 C CA . SER A 1 104 ? -1.361 9.256 14.165 1.00 91.19 104 SER A CA 1
ATOM 810 C C . SER A 1 104 ? 0.143 9.020 14.131 1.00 91.19 104 SER A C 1
ATOM 812 O O . SER A 1 104 ? 0.621 8.064 13.523 1.00 91.19 104 SER A O 1
ATOM 814 N N . PHE A 1 105 ? 0.898 9.905 14.781 1.00 91.75 105 PHE A N 1
ATOM 815 C CA . PHE A 1 105 ? 2.359 9.856 14.795 1.00 91.75 105 PHE A CA 1
ATOM 816 C C . PHE A 1 105 ? 2.883 9.850 16.226 1.00 91.75 105 PHE A C 1
ATOM 818 O O . PHE A 1 105 ? 2.399 10.605 17.072 1.00 91.75 105 PHE A O 1
ATOM 825 N N . THR A 1 106 ? 3.919 9.055 16.474 1.00 88.31 106 THR A N 1
ATOM 826 C CA . THR A 1 106 ? 4.612 8.986 17.764 1.00 88.31 106 THR A CA 1
ATOM 827 C C . THR A 1 106 ? 6.111 9.175 17.556 1.00 88.31 106 THR A C 1
ATOM 829 O O . THR A 1 106 ? 6.691 8.613 16.629 1.00 88.31 106 THR A O 1
ATOM 832 N N . GLY A 1 107 ? 6.739 9.967 18.429 1.00 82.25 107 GLY A N 1
ATOM 833 C CA . GLY A 1 107 ? 8.153 10.333 18.325 1.00 82.25 107 GLY A CA 1
ATOM 834 C C . GLY A 1 107 ? 8.440 11.461 17.324 1.00 82.25 107 GLY A C 1
ATOM 835 O O . GLY A 1 107 ? 7.535 12.080 16.755 1.00 82.25 107 GLY A O 1
ATOM 836 N N . ASP A 1 108 ? 9.725 11.741 17.130 1.00 73.75 108 ASP A N 1
ATOM 837 C CA . ASP A 1 108 ? 10.262 12.621 16.091 1.00 73.75 108 ASP A CA 1
ATOM 838 C C . ASP A 1 108 ? 11.526 11.966 15.528 1.00 73.75 108 ASP A C 1
ATOM 840 O O . ASP A 1 108 ? 12.315 11.361 16.249 1.00 73.75 108 ASP A O 1
ATOM 844 N N . ARG A 1 109 ? 11.785 12.145 14.234 1.00 71.44 109 ARG A N 1
ATOM 845 C CA . ARG A 1 109 ? 13.019 11.649 13.614 1.00 71.44 109 ARG A CA 1
ATOM 846 C C . ARG A 1 109 ? 14.270 12.188 14.318 1.00 71.44 109 ARG A C 1
ATOM 848 O O . ARG A 1 109 ? 15.281 11.500 14.367 1.00 71.44 109 ARG A O 1
ATOM 855 N N . SER A 1 110 ? 14.188 13.390 14.895 1.00 75.56 110 SER A N 1
ATOM 856 C CA . SER A 1 110 ? 15.275 13.977 15.691 1.00 75.56 110 SER A CA 1
ATOM 857 C C . SER A 1 110 ? 15.595 13.201 16.977 1.00 75.56 110 SER A C 1
ATOM 859 O O . SER A 1 110 ? 16.735 13.243 17.425 1.00 75.56 110 SER A O 1
ATOM 861 N N . SER A 1 111 ? 14.632 12.465 17.545 1.00 75.06 111 SER A N 1
ATOM 862 C CA . SER A 1 111 ? 14.815 11.651 18.752 1.00 75.06 111 SER A CA 1
ATOM 863 C C . SER A 1 111 ? 15.233 10.207 18.452 1.00 75.06 111 SER A C 1
ATOM 865 O O . SER A 1 111 ? 15.230 9.378 19.356 1.00 75.06 111 SER A O 1
ATOM 867 N N . GLY A 1 112 ? 15.541 9.875 17.190 1.00 82.19 112 GLY A N 1
ATOM 868 C CA . GLY A 1 112 ? 15.953 8.530 16.766 1.00 82.19 112 GLY A CA 1
ATOM 869 C C . GLY A 1 112 ? 14.818 7.502 16.648 1.00 82.19 112 GLY A C 1
ATOM 870 O O . GLY A 1 112 ? 15.083 6.351 16.299 1.00 82.19 112 GLY A O 1
ATOM 871 N N . PHE A 1 113 ? 13.567 7.910 16.898 1.00 87.25 113 PHE A N 1
ATOM 872 C CA . PHE A 1 113 ? 12.378 7.064 16.794 1.00 87.25 113 PHE A CA 1
ATOM 873 C C . PHE A 1 113 ? 11.210 7.830 16.170 1.00 87.25 113 PHE A C 1
ATOM 875 O O . PHE A 1 113 ? 10.807 8.883 16.666 1.00 87.25 113 PHE A O 1
ATOM 882 N N . PHE A 1 114 ? 10.634 7.275 15.109 1.00 91.19 114 PHE A N 1
ATOM 883 C CA . PHE A 1 114 ? 9.432 7.800 14.469 1.00 91.19 114 PHE A CA 1
ATOM 884 C C . PHE A 1 114 ? 8.500 6.648 14.119 1.00 91.19 114 PHE A C 1
ATOM 886 O O . PHE A 1 114 ? 8.917 5.720 13.439 1.00 91.19 114 PHE A O 1
ATOM 893 N N . SER A 1 115 ? 7.244 6.710 14.545 1.00 93.00 115 SER A N 1
ATOM 894 C CA . SER A 1 115 ? 6.230 5.702 14.237 1.00 93.00 115 SER A CA 1
ATOM 895 C C . SER A 1 115 ? 4.959 6.356 13.710 1.00 93.00 115 SER A C 1
ATOM 897 O O . SER A 1 115 ? 4.630 7.486 14.089 1.00 93.00 115 SER A O 1
ATOM 899 N N . ALA A 1 116 ? 4.257 5.645 12.832 1.00 93.56 116 ALA A N 1
ATOM 900 C CA . ALA A 1 116 ? 2.965 6.049 12.303 1.00 93.56 116 ALA A CA 1
ATOM 901 C C . ALA A 1 116 ? 1.958 4.901 12.419 1.00 93.56 116 ALA A C 1
ATOM 903 O O . ALA A 1 116 ? 2.280 3.742 12.160 1.00 93.56 116 ALA A O 1
ATOM 904 N N . SER A 1 117 ? 0.721 5.238 12.761 1.00 92.94 117 SER A N 1
ATOM 905 C CA . SER A 1 117 ? -0.416 4.320 12.759 1.00 92.94 117 SER A CA 1
ATOM 906 C C . SER A 1 117 ? -1.591 4.953 12.022 1.00 92.94 117 SER A C 1
ATOM 908 O O . SER A 1 117 ? -1.675 6.175 11.904 1.00 92.94 117 SER A O 1
ATOM 910 N N . ALA A 1 118 ? -2.486 4.121 11.494 1.00 91.94 118 ALA A N 1
ATOM 911 C CA . ALA A 1 118 ? -3.677 4.561 10.779 1.00 91.94 118 ALA A CA 1
ATOM 912 C C . ALA A 1 118 ? -4.929 4.006 11.461 1.00 91.94 118 ALA A C 1
ATOM 914 O O . ALA A 1 118 ? -5.028 2.799 11.684 1.00 91.94 118 ALA A O 1
ATOM 915 N N . ASP A 1 119 ? -5.911 4.863 11.735 1.00 89.81 119 ASP A N 1
ATOM 916 C CA . ASP A 1 119 ? -7.195 4.461 12.318 1.00 89.81 119 ASP A CA 1
ATOM 917 C C . ASP A 1 119 ? -8.165 3.869 11.272 1.00 89.81 119 ASP A C 1
ATOM 919 O O . ASP A 1 119 ? -9.355 4.173 11.218 1.00 89.81 119 ASP A O 1
ATOM 923 N N . GLY A 1 120 ? -7.668 2.998 10.395 1.00 90.62 120 GLY A N 1
ATOM 924 C CA . GLY A 1 120 ? -8.461 2.406 9.322 1.00 90.62 120 GLY A CA 1
ATOM 925 C C . GLY A 1 120 ? -7.654 2.107 8.066 1.00 90.62 120 GLY A C 1
ATOM 926 O O . GLY A 1 120 ? -6.438 1.923 8.110 1.00 90.62 120 GLY A O 1
ATOM 927 N N . ILE A 1 121 ? -8.365 2.031 6.940 1.00 93.56 121 ILE A N 1
ATOM 928 C CA . ILE A 1 121 ? -7.773 1.837 5.616 1.00 93.56 121 ILE A CA 1
ATOM 929 C C . ILE A 1 121 ? -7.266 3.183 5.095 1.00 93.56 121 ILE A C 1
ATOM 931 O O . ILE A 1 121 ? -8.036 4.129 4.904 1.00 93.56 121 ILE A O 1
ATOM 935 N N . LEU A 1 122 ? -5.961 3.264 4.859 1.00 95.25 122 LEU A N 1
ATOM 936 C CA . LEU A 1 122 ? -5.324 4.412 4.232 1.00 95.25 122 LEU A CA 1
ATOM 937 C C . LEU A 1 122 ? -5.591 4.374 2.727 1.00 95.25 122 LEU A C 1
ATOM 939 O O . LEU A 1 122 ? -5.308 3.372 2.075 1.00 95.25 122 LEU A O 1
ATOM 943 N N . LYS A 1 123 ? -6.113 5.467 2.174 1.00 96.31 123 LYS A N 1
ATOM 944 C CA . LYS A 1 123 ? -6.451 5.586 0.755 1.00 96.31 123 LYS A CA 1
ATOM 945 C C . LYS A 1 123 ? -5.378 6.373 0.029 1.00 96.31 123 LYS A C 1
ATOM 947 O O . LYS A 1 123 ? -5.146 7.545 0.332 1.00 96.31 123 LYS A O 1
ATOM 952 N N . VAL A 1 124 ? -4.745 5.746 -0.953 1.00 97.19 124 VAL A N 1
ATOM 953 C CA . VAL A 1 124 ? -3.682 6.351 -1.755 1.00 97.19 124 VAL A CA 1
ATOM 954 C C . VAL A 1 124 ? -4.075 6.341 -3.222 1.00 97.19 124 VAL A C 1
ATOM 956 O O . VAL A 1 124 ? -4.212 5.291 -3.845 1.00 97.19 124 VAL A O 1
ATOM 959 N N . ARG A 1 125 ? -4.195 7.523 -3.820 1.00 97.69 125 ARG A N 1
ATOM 960 C CA . ARG A 1 125 ? -4.400 7.667 -5.260 1.00 97.69 125 ARG A CA 1
ATOM 961 C C . ARG A 1 125 ? -3.052 7.678 -5.964 1.00 97.69 125 ARG A C 1
ATOM 963 O O . ARG A 1 125 ? -2.262 8.594 -5.762 1.00 97.69 125 ARG A O 1
ATOM 970 N N . ASN A 1 126 ? -2.800 6.713 -6.840 1.00 96.06 126 ASN A N 1
ATOM 971 C CA . ASN A 1 126 ? -1.616 6.664 -7.692 1.00 96.06 126 ASN A CA 1
ATOM 972 C C . ASN A 1 126 ? -1.968 7.089 -9.124 1.00 96.06 126 ASN A C 1
ATOM 974 O O . ASN A 1 126 ? -2.317 6.270 -9.978 1.00 96.06 126 ASN A O 1
ATOM 978 N N . ASN A 1 127 ? -1.811 8.381 -9.415 1.00 94.88 127 ASN A N 1
ATOM 979 C CA . ASN A 1 127 ? -2.089 8.938 -10.740 1.00 94.88 127 ASN A CA 1
ATOM 980 C C . ASN A 1 127 ? -1.021 8.582 -11.789 1.00 94.88 127 ASN A C 1
ATOM 982 O O . ASN A 1 127 ? -1.263 8.758 -12.987 1.00 94.88 127 ASN A O 1
ATOM 986 N N . ALA A 1 128 ? 0.163 8.104 -11.379 1.00 93.50 128 ALA A N 1
ATOM 987 C CA . ALA A 1 128 ? 1.174 7.621 -12.323 1.00 93.50 128 ALA A CA 1
ATOM 988 C C . ALA A 1 128 ? 0.736 6.322 -12.996 1.00 93.50 128 ALA A C 1
ATOM 990 O O . ALA A 1 128 ? 0.978 6.145 -14.188 1.00 93.50 128 ALA A O 1
ATOM 991 N N . LEU A 1 129 ? 0.118 5.434 -12.217 1.00 94.31 129 LEU A N 1
ATOM 992 C CA . LEU A 1 129 ? -0.226 4.080 -12.634 1.00 94.31 129 LEU A CA 1
ATOM 993 C C . LEU A 1 129 ? -1.732 3.871 -12.830 1.00 94.31 129 LEU A C 1
ATOM 995 O O . LEU A 1 129 ? -2.119 2.827 -13.342 1.00 94.31 129 LEU A O 1
ATOM 999 N N . GLY A 1 130 ? -2.571 4.834 -12.447 1.00 96.25 130 GLY A N 1
ATOM 1000 C CA . GLY A 1 130 ? -4.021 4.723 -12.587 1.00 96.25 130 GLY A CA 1
ATOM 1001 C C . GLY A 1 130 ? -4.627 3.737 -11.598 1.00 96.25 130 GLY A C 1
ATOM 1002 O O . GLY A 1 130 ? -5.411 2.887 -12.008 1.00 96.25 130 GLY A O 1
ATOM 1003 N N . TYR A 1 131 ? -4.225 3.814 -10.327 1.00 96.19 131 TYR A N 1
ATOM 1004 C CA . TYR A 1 131 ? -4.772 2.971 -9.262 1.00 96.19 131 TYR A CA 1
ATOM 1005 C C . TYR A 1 131 ? -5.280 3.811 -8.091 1.00 96.19 131 TYR A C 1
ATOM 1007 O O . TYR A 1 131 ? -4.624 4.777 -7.692 1.00 96.19 131 TYR A O 1
ATOM 1015 N N . MET A 1 132 ? -6.407 3.406 -7.516 1.00 96.50 132 MET A N 1
ATOM 1016 C CA . MET A 1 132 ? -6.702 3.639 -6.107 1.00 96.50 132 MET A CA 1
ATOM 1017 C C . MET A 1 132 ? -6.083 2.492 -5.309 1.00 96.50 132 MET A C 1
ATOM 1019 O O . MET A 1 132 ? -6.163 1.336 -5.721 1.00 96.50 132 MET A O 1
ATOM 1023 N N . VAL A 1 133 ? -5.416 2.807 -4.206 1.00 95.38 133 VAL A N 1
ATOM 1024 C CA . VAL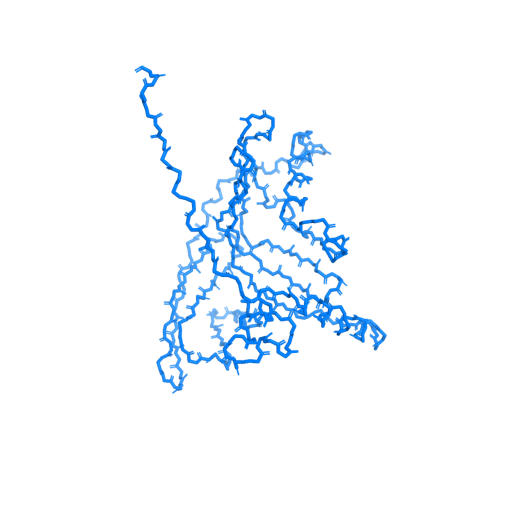 A 1 133 ? -4.788 1.815 -3.335 1.00 95.38 133 VAL A CA 1
ATOM 1025 C C . VAL A 1 133 ? -5.353 1.977 -1.938 1.00 95.38 133 VAL A C 1
ATOM 1027 O O . VAL A 1 133 ? -5.083 2.974 -1.270 1.00 95.38 133 VAL A O 1
ATOM 1030 N N . ASP A 1 134 ? -6.106 0.979 -1.509 1.00 94.50 134 ASP A N 1
ATOM 1031 C CA . ASP A 1 134 ? -6.610 0.848 -0.152 1.00 94.50 134 ASP A CA 1
ATOM 1032 C C . ASP A 1 134 ? -5.604 0.014 0.643 1.00 94.50 134 ASP A C 1
ATOM 1034 O O . ASP A 1 134 ? -5.257 -1.107 0.267 1.00 94.50 134 ASP A O 1
ATOM 1038 N N . LEU A 1 135 ? -5.063 0.578 1.719 1.00 93.94 135 LEU A N 1
ATOM 1039 C CA . LEU A 1 135 ? -3.930 0.008 2.434 1.00 93.94 135 LEU A CA 1
ATOM 1040 C C . LEU A 1 135 ? -4.220 -0.127 3.924 1.00 93.94 135 LEU A C 1
ATOM 1042 O O . LEU A 1 135 ? -4.487 0.853 4.619 1.00 93.94 135 LEU A O 1
ATOM 1046 N N . HIS A 1 136 ? -4.100 -1.351 4.431 1.00 94.44 136 HIS A N 1
ATOM 1047 C CA . HIS A 1 136 ? -4.039 -1.594 5.866 1.00 94.44 136 HIS A CA 1
ATOM 1048 C C . HIS A 1 136 ? -2.584 -1.498 6.330 1.00 94.44 136 HIS A C 1
ATOM 1050 O O . HIS A 1 136 ? -1.755 -2.325 5.943 1.00 94.44 136 HIS A O 1
ATOM 1056 N N . LEU A 1 137 ? -2.272 -0.467 7.117 1.00 94.62 137 LEU A N 1
ATOM 1057 C CA . LEU A 1 137 ? -0.941 -0.248 7.676 1.00 94.62 137 LEU A CA 1
ATOM 1058 C C . LEU A 1 137 ? -0.793 -1.086 8.950 1.00 94.62 137 LEU A C 1
ATOM 1060 O O . LEU A 1 137 ? -1.433 -0.787 9.953 1.00 94.62 137 LEU A O 1
ATOM 1064 N N . GLU A 1 138 ? 0.028 -2.135 8.902 1.00 93.31 138 GLU A N 1
ATOM 1065 C CA . GLU A 1 138 ? 0.264 -3.011 10.057 1.00 93.31 138 GLU A CA 1
ATOM 1066 C C . GLU A 1 138 ? 1.407 -2.490 10.928 1.00 93.31 138 GLU A C 1
ATOM 1068 O O . GLU A 1 138 ? 1.350 -2.561 12.152 1.00 93.31 138 GLU A O 1
ATOM 1073 N N . GLU A 1 139 ? 2.455 -1.966 10.296 1.00 94.44 139 GLU A N 1
ATOM 1074 C CA . GLU A 1 139 ? 3.631 -1.459 10.986 1.00 94.44 139 GLU A CA 1
ATOM 1075 C C . GLU A 1 139 ? 4.277 -0.346 10.166 1.00 94.44 139 GLU A C 1
ATOM 1077 O O . GLU A 1 139 ? 4.491 -0.492 8.960 1.00 94.44 139 GLU A O 1
ATOM 1082 N N . PHE A 1 140 ? 4.620 0.753 10.830 1.00 95.69 140 PHE A N 1
ATOM 1083 C CA . PHE A 1 140 ? 5.480 1.788 10.279 1.00 95.69 140 PHE A CA 1
ATOM 1084 C C . PHE A 1 140 ? 6.318 2.380 11.403 1.00 95.69 140 PHE A C 1
ATOM 1086 O O . PHE A 1 140 ? 5.797 3.106 12.248 1.00 95.69 140 PHE A O 1
ATOM 1093 N N . ASN A 1 141 ? 7.612 2.087 11.415 1.00 93.62 141 ASN A N 1
ATOM 1094 C CA . ASN A 1 141 ? 8.544 2.710 12.341 1.00 93.62 141 ASN A CA 1
ATOM 1095 C C . ASN A 1 141 ? 9.912 2.931 11.702 1.00 93.62 141 ASN A C 1
ATOM 1097 O O . ASN A 1 141 ? 10.338 2.204 10.810 1.00 93.62 141 ASN A O 1
ATOM 1101 N N . ILE A 1 142 ? 10.587 3.967 12.173 1.00 92.44 142 ILE A N 1
ATOM 1102 C CA . ILE A 1 142 ? 11.966 4.291 11.857 1.00 92.44 142 ILE A CA 1
ATOM 1103 C C . ILE A 1 142 ? 12.699 4.298 13.185 1.00 92.44 142 ILE A C 1
ATOM 1105 O O . ILE A 1 142 ? 12.389 5.119 14.053 1.00 92.44 142 ILE A O 1
ATOM 1109 N N . GLN A 1 143 ? 13.661 3.398 13.332 1.00 91.69 143 GLN A N 1
ATOM 1110 C CA . GLN A 1 143 ? 14.516 3.313 14.507 1.00 91.69 143 GLN A CA 1
ATOM 1111 C C . GLN A 1 143 ? 15.970 3.299 14.051 1.00 91.69 143 GLN A C 1
ATOM 1113 O O . GLN A 1 143 ? 16.352 2.446 13.255 1.00 91.69 143 GLN A O 1
ATOM 1118 N N . SER A 1 144 ? 16.772 4.254 14.527 1.00 86.88 144 SER A N 1
ATOM 1119 C CA . SER A 1 144 ? 18.193 4.367 14.150 1.00 86.88 144 SER A CA 1
ATOM 1120 C C . SER A 1 144 ? 18.417 4.321 12.626 1.00 86.88 144 SER A C 1
ATOM 1122 O O . SER A 1 144 ? 19.245 3.562 12.133 1.00 86.88 144 SER A O 1
ATOM 1124 N N . ASP A 1 145 ? 17.613 5.090 11.880 1.00 84.88 145 ASP A N 1
ATOM 1125 C CA . ASP A 1 145 ? 17.568 5.146 10.405 1.00 84.88 145 ASP A CA 1
ATOM 1126 C C . ASP A 1 145 ? 17.138 3.857 9.675 1.00 84.88 145 ASP A C 1
ATOM 1128 O O . ASP A 1 145 ? 17.085 3.828 8.443 1.00 84.88 145 ASP A O 1
ATOM 1132 N N . ILE A 1 146 ? 16.738 2.814 10.402 1.00 90.38 146 ILE A N 1
ATOM 1133 C CA . ILE A 1 146 ? 16.158 1.597 9.830 1.00 90.38 146 ILE A CA 1
ATOM 1134 C C . ILE A 1 146 ? 14.644 1.777 9.721 1.00 90.38 146 ILE A C 1
ATOM 1136 O O . ILE A 1 146 ? 13.949 1.874 10.731 1.00 90.38 146 ILE A O 1
ATOM 1140 N N . LEU A 1 147 ? 14.132 1.811 8.487 1.00 91.69 147 LEU A N 1
ATOM 1141 C CA . LEU A 1 147 ? 12.697 1.811 8.201 1.00 91.69 147 LEU A CA 1
ATOM 1142 C C . LEU A 1 147 ? 12.150 0.378 8.236 1.00 91.69 147 LEU A C 1
ATOM 1144 O O . LEU A 1 147 ? 12.485 -0.442 7.378 1.00 91.69 147 LEU A O 1
ATOM 1148 N N . THR A 1 148 ? 11.241 0.114 9.169 1.00 94.06 148 THR A N 1
ATOM 1149 C CA . THR A 1 148 ? 10.400 -1.084 9.190 1.00 94.06 148 THR A CA 1
ATOM 1150 C C . THR A 1 148 ? 8.993 -0.705 8.759 1.00 94.06 148 THR A C 1
ATOM 1152 O O . THR A 1 148 ? 8.344 0.145 9.369 1.00 94.06 148 THR A O 1
ATOM 1155 N N . MET A 1 149 ? 8.509 -1.346 7.699 1.00 93.88 149 MET A N 1
ATOM 1156 C CA . MET A 1 149 ? 7.180 -1.087 7.164 1.00 93.88 149 MET A CA 1
ATOM 1157 C C . MET A 1 149 ? 6.507 -2.394 6.738 1.00 93.88 149 MET A C 1
ATOM 1159 O O . MET A 1 149 ? 7.049 -3.141 5.921 1.00 93.88 149 MET A O 1
ATOM 1163 N N . LYS A 1 150 ? 5.308 -2.650 7.269 1.00 94.25 150 LYS A N 1
ATOM 1164 C CA . LYS A 1 150 ? 4.441 -3.777 6.899 1.00 94.25 150 LYS A CA 1
ATOM 1165 C C . LYS A 1 150 ? 3.043 -3.262 6.606 1.00 94.25 150 LYS A C 1
ATOM 1167 O O . LYS A 1 150 ? 2.481 -2.474 7.365 1.00 94.25 150 LYS A O 1
ATOM 1172 N N . TYR A 1 151 ? 2.489 -3.696 5.485 1.00 93.25 151 TYR A N 1
ATOM 1173 C CA . TYR A 1 151 ? 1.156 -3.302 5.062 1.00 93.25 151 TYR A CA 1
ATOM 1174 C C . TYR A 1 151 ? 0.552 -4.325 4.112 1.00 93.25 151 TYR A C 1
ATOM 1176 O O . TYR A 1 151 ? 1.262 -5.075 3.436 1.00 93.25 151 TYR A O 1
ATOM 1184 N N . ILE A 1 152 ? -0.773 -4.298 4.017 1.00 91.81 152 ILE A N 1
ATOM 1185 C CA . ILE A 1 152 ? -1.542 -5.111 3.081 1.00 91.81 152 ILE A CA 1
ATOM 1186 C C . ILE A 1 152 ? -2.252 -4.166 2.105 1.00 91.81 152 ILE A C 1
ATOM 1188 O O . ILE A 1 152 ? -3.162 -3.447 2.521 1.00 91.81 152 ILE A O 1
ATOM 1192 N N . PRO A 1 153 ? -1.841 -4.135 0.823 1.00 92.69 153 PRO A N 1
ATOM 1193 C CA . PRO A 1 153 ? -2.463 -3.287 -0.182 1.00 92.69 153 PRO A CA 1
ATOM 1194 C C . PRO A 1 153 ? -3.528 -4.037 -1.000 1.00 92.69 153 PRO A C 1
ATOM 1196 O O . PRO A 1 153 ? -3.294 -5.149 -1.494 1.00 92.69 153 PRO A O 1
ATOM 1199 N N . HIS A 1 154 ? -4.653 -3.371 -1.224 1.00 91.50 154 HIS A N 1
ATOM 1200 C CA . HIS A 1 154 ? -5.670 -3.692 -2.217 1.00 91.50 154 HIS A CA 1
ATOM 1201 C C . HIS A 1 154 ? -5.674 -2.600 -3.292 1.00 91.50 154 HIS A C 1
ATOM 1203 O O . HIS A 1 154 ? -5.531 -1.418 -2.984 1.00 91.50 154 HIS A O 1
ATOM 1209 N N . TYR A 1 155 ? -5.773 -2.996 -4.557 1.00 91.88 155 TYR A N 1
ATOM 1210 C CA . TYR A 1 155 ? -5.699 -2.078 -5.690 1.00 91.88 155 TYR A CA 1
ATOM 1211 C C . TYR A 1 155 ? -7.022 -2.091 -6.448 1.00 91.88 155 TYR A C 1
ATOM 1213 O O . TYR A 1 155 ? -7.571 -3.156 -6.711 1.00 91.88 155 TYR A O 1
ATOM 1221 N N . GLU A 1 156 ? -7.464 -0.922 -6.886 1.00 92.69 156 GLU A N 1
ATOM 1222 C CA . GLU A 1 156 ? -8.578 -0.759 -7.815 1.00 92.69 156 GLU A CA 1
ATOM 1223 C C . GLU A 1 156 ? -8.126 0.118 -8.981 1.00 92.69 156 GLU A C 1
ATOM 1225 O O . GLU A 1 156 ? -7.402 1.102 -8.795 1.00 92.69 156 GLU A O 1
ATOM 1230 N N . GLU A 1 157 ? -8.510 -0.238 -10.204 1.00 94.81 157 GLU A N 1
ATOM 1231 C CA . GLU A 1 157 ? -8.164 0.570 -11.372 1.00 94.81 157 GLU A CA 1
ATOM 1232 C C . GLU A 1 157 ? -8.996 1.849 -11.413 1.00 94.81 157 GLU A C 1
ATOM 1234 O O . GLU A 1 157 ? -10.217 1.829 -11.268 1.00 94.81 157 GLU A O 1
ATOM 1239 N N . LEU A 1 158 ? -8.330 2.978 -11.649 1.00 95.56 158 LEU A N 1
ATOM 1240 C CA . LEU A 1 158 ? -9.027 4.227 -11.924 1.00 95.56 158 LEU A CA 1
ATOM 1241 C C . LEU A 1 158 ? -9.589 4.195 -13.345 1.00 95.56 158 LEU A C 1
ATOM 12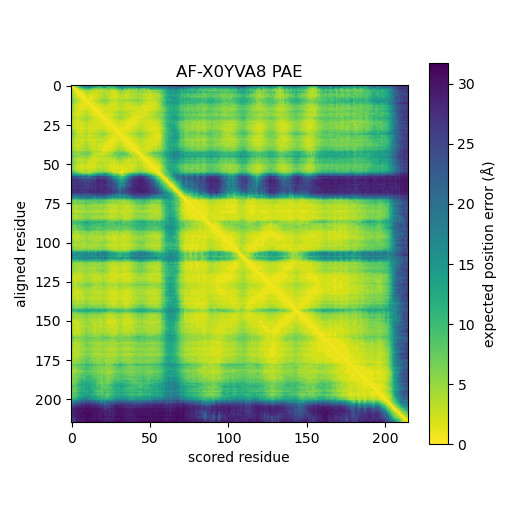43 O O . LEU A 1 158 ? -8.958 3.677 -14.265 1.00 95.56 158 LEU A O 1
ATOM 1247 N N . ILE A 1 159 ? -10.739 4.835 -13.537 1.00 96.31 159 ILE A N 1
ATOM 1248 C CA . ILE A 1 159 ? -11.297 5.049 -14.871 1.00 96.31 159 ILE A CA 1
ATOM 1249 C C . ILE A 1 159 ? -10.450 6.122 -15.576 1.00 96.31 159 ILE A C 1
ATOM 1251 O O . ILE A 1 159 ? -10.304 7.229 -15.042 1.00 96.31 159 ILE A O 1
ATOM 1255 N N . PRO A 1 160 ? -9.862 5.832 -16.751 1.00 96.31 160 PRO A N 1
ATOM 1256 C CA . PRO A 1 160 ? -9.119 6.831 -17.501 1.00 96.31 160 PRO A CA 1
ATOM 1257 C C . PRO A 1 160 ? -10.078 7.882 -18.058 1.00 96.31 160 PRO A C 1
ATOM 1259 O O . PRO A 1 160 ? -11.164 7.570 -18.539 1.00 96.31 160 PRO A O 1
ATOM 1262 N N . LYS A 1 161 ? -9.650 9.143 -18.051 1.00 95.56 161 LYS A N 1
ATOM 1263 C CA . LYS A 1 161 ? -10.418 10.251 -18.635 1.00 95.56 161 LYS A CA 1
ATOM 1264 C C . LYS A 1 161 ? -10.520 10.157 -20.161 1.00 95.56 161 LYS A C 1
ATOM 1266 O O . LYS A 1 161 ? -11.464 10.665 -20.750 1.00 95.56 161 LYS A O 1
ATOM 1271 N N . ASP A 1 162 ? -9.503 9.573 -20.796 1.00 97.00 162 ASP A N 1
ATOM 1272 C CA . ASP A 1 162 ? -9.373 9.420 -22.241 1.00 97.00 162 ASP A CA 1
ATOM 1273 C C . ASP A 1 162 ? -8.390 8.281 -22.585 1.00 97.00 162 ASP A C 1
ATOM 1275 O O . ASP A 1 162 ? -7.596 7.827 -21.751 1.00 97.00 162 ASP A O 1
ATOM 1279 N N . LYS A 1 163 ? -8.401 7.844 -23.851 1.00 97.12 163 LYS A N 1
ATOM 1280 C CA . LYS A 1 163 ? -7.514 6.783 -24.367 1.00 97.12 163 LYS A CA 1
ATOM 1281 C C . LYS A 1 163 ? -6.025 7.128 -24.237 1.00 97.12 163 LYS A C 1
ATOM 1283 O O . LYS A 1 163 ? -5.179 6.245 -24.117 1.00 97.12 163 LYS A O 1
ATOM 1288 N N . LYS A 1 164 ? -5.671 8.416 -24.257 1.00 97.69 164 LYS A N 1
ATOM 1289 C CA . LYS A 1 164 ? -4.278 8.860 -24.115 1.00 97.69 164 LYS A CA 1
ATOM 1290 C C . LYS A 1 164 ? -3.777 8.611 -22.692 1.00 97.69 164 LYS A C 1
ATOM 1292 O O . LYS A 1 164 ? -2.642 8.168 -22.520 1.00 97.69 164 LYS A O 1
ATOM 1297 N N . GLN A 1 165 ? -4.602 8.878 -2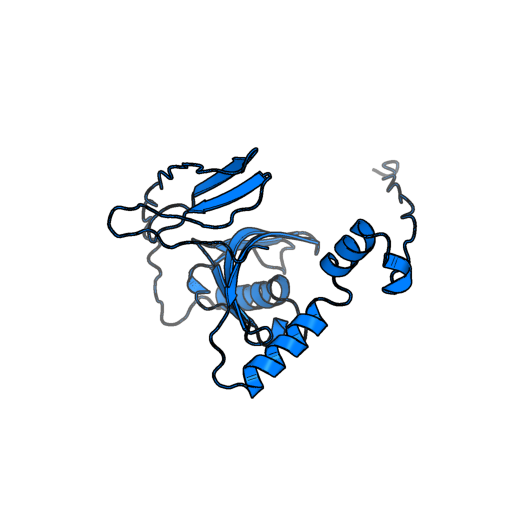1.684 1.00 96.88 165 GLN A N 1
ATOM 1298 C CA . GLN A 1 165 ? -4.293 8.601 -20.287 1.00 96.88 165 GLN A CA 1
ATOM 1299 C C . GLN A 1 165 ? -4.187 7.099 -20.035 1.00 96.88 165 GLN A C 1
ATOM 1301 O O . GLN A 1 165 ? -3.233 6.675 -19.389 1.00 96.88 165 GLN A O 1
ATOM 1306 N N . GLU A 1 166 ? -5.098 6.306 -20.594 1.00 96.69 166 GLU A N 1
ATOM 1307 C CA . GLU A 1 166 ? -5.041 4.845 -20.513 1.00 96.69 166 GLU A CA 1
ATOM 1308 C C . GLU A 1 166 ? -3.708 4.299 -21.053 1.00 96.69 166 GLU A C 1
ATOM 1310 O O . GLU A 1 166 ? -2.983 3.598 -20.344 1.00 96.69 166 GLU A O 1
ATOM 1315 N N . LEU A 1 167 ? -3.318 4.693 -22.272 1.00 97.06 167 LEU A N 1
ATOM 1316 C CA . LEU A 1 167 ? -2.044 4.287 -22.880 1.00 97.06 167 LEU A CA 1
ATOM 1317 C C . LEU A 1 167 ? -0.834 4.754 -22.059 1.00 97.06 167 LEU A C 1
ATOM 1319 O O . LEU A 1 167 ? 0.157 4.031 -21.920 1.00 97.06 167 LEU A O 1
ATOM 1323 N N . GLN A 1 168 ? -0.909 5.956 -21.486 1.00 95.88 168 GLN A N 1
ATOM 1324 C CA . GLN A 1 168 ? 0.133 6.472 -20.605 1.00 95.88 168 GLN A CA 1
ATOM 1325 C C . GLN A 1 168 ? 0.255 5.631 -19.325 1.00 95.88 168 GLN A C 1
ATOM 1327 O O . GLN A 1 168 ? 1.377 5.323 -18.917 1.00 95.88 168 GLN A O 1
ATOM 1332 N N . TRP A 1 169 ? -0.856 5.230 -18.707 1.00 96.75 169 TRP A N 1
ATOM 1333 C CA . TRP A 1 169 ? -0.844 4.344 -17.541 1.00 96.75 169 TRP A CA 1
ATOM 1334 C C . TRP A 1 169 ? -0.300 2.964 -17.884 1.00 96.75 169 TRP A C 1
ATOM 1336 O O . TRP A 1 169 ? 0.570 2.477 -17.169 1.00 96.75 169 TRP A O 1
ATOM 1346 N N . GLN A 1 170 ? -0.702 2.366 -19.006 1.00 95.56 170 GLN A N 1
ATOM 1347 C CA . GLN A 1 170 ? -0.144 1.087 -19.462 1.00 95.56 170 GLN A CA 1
ATOM 1348 C C . GLN A 1 170 ? 1.381 1.161 -19.635 1.00 95.56 170 GLN A C 1
ATOM 1350 O O . GLN A 1 170 ? 2.106 0.260 -19.205 1.00 95.56 170 GLN A O 1
ATOM 1355 N N . LYS A 1 171 ? 1.893 2.260 -20.203 1.00 95.44 171 LYS A N 1
ATOM 1356 C CA . LYS A 1 171 ? 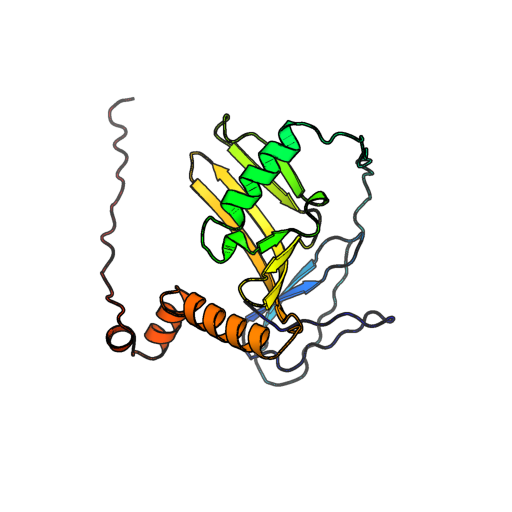3.336 2.495 -20.348 1.00 95.44 171 LYS A CA 1
ATOM 1357 C C . LYS A 1 171 ? 4.046 2.598 -18.995 1.00 95.44 171 LYS A C 1
ATOM 1359 O O . LYS A 1 171 ? 5.087 1.969 -18.809 1.00 95.44 171 LYS A O 1
ATOM 1364 N N . GLU A 1 172 ? 3.509 3.370 -18.051 1.00 93.75 172 GLU A N 1
ATOM 1365 C CA . GLU A 1 172 ? 4.124 3.519 -16.723 1.00 93.75 172 GLU A CA 1
ATOM 1366 C C . GLU A 1 172 ? 3.995 2.245 -15.874 1.00 93.75 172 GLU A C 1
ATOM 1368 O O . GLU A 1 172 ? 4.923 1.923 -15.136 1.00 93.75 172 GLU A O 1
ATOM 1373 N N . ARG A 1 173 ? 2.913 1.465 -16.025 1.00 93.38 173 ARG A N 1
ATOM 1374 C CA . ARG A 1 173 ? 2.756 0.135 -15.408 1.00 93.38 173 ARG A CA 1
ATOM 1375 C C . ARG A 1 173 ? 3.836 -0.828 -15.905 1.00 93.38 173 ARG A C 1
ATOM 1377 O O . ARG A 1 173 ? 4.506 -1.448 -15.083 1.00 93.38 173 ARG A O 1
ATOM 1384 N N . LYS A 1 174 ? 4.087 -0.886 -17.221 1.00 93.62 174 LYS A N 1
ATOM 1385 C CA . LYS A 1 174 ? 5.206 -1.665 -17.790 1.00 93.62 174 LYS A CA 1
ATOM 1386 C C . LYS A 1 174 ? 6.546 -1.206 -17.220 1.00 93.62 174 LYS A C 1
ATOM 1388 O O . LYS A 1 174 ? 7.329 -2.025 -16.753 1.00 93.62 174 LYS A O 1
ATOM 1393 N N . ARG A 1 175 ? 6.786 0.107 -17.187 1.00 91.50 175 ARG A N 1
ATOM 1394 C CA . ARG A 1 175 ? 8.017 0.679 -16.624 1.00 91.50 175 ARG A CA 1
ATOM 1395 C C . ARG A 1 175 ? 8.211 0.335 -15.144 1.00 91.50 175 ARG A C 1
ATOM 1397 O O . ARG A 1 175 ? 9.336 0.092 -14.735 1.00 91.50 175 ARG A O 1
ATOM 1404 N N . ALA A 1 176 ? 7.145 0.352 -14.347 1.00 89.62 176 ALA A N 1
ATOM 1405 C CA . ALA A 1 176 ? 7.198 0.002 -12.930 1.00 89.62 176 ALA A CA 1
ATOM 1406 C C . ALA A 1 176 ? 7.401 -1.505 -12.703 1.00 89.62 176 ALA A C 1
ATOM 1408 O O . ALA A 1 176 ? 7.959 -1.894 -11.681 1.00 89.62 176 ALA A O 1
ATOM 1409 N N . TYR A 1 177 ? 6.946 -2.344 -13.638 1.00 90.50 177 TYR A N 1
ATOM 1410 C CA . TYR A 1 177 ? 7.131 -3.789 -13.588 1.00 90.50 177 TYR A CA 1
ATOM 1411 C C . TYR A 1 177 ? 8.572 -4.193 -13.912 1.00 90.50 177 TYR A C 1
ATOM 1413 O O . TYR A 1 177 ? 9.199 -4.881 -13.106 1.00 90.50 177 TYR A O 1
ATOM 1421 N N . TYR A 1 178 ? 9.113 -3.761 -15.053 1.00 90.44 178 TYR A N 1
ATOM 1422 C CA . TYR A 1 178 ? 10.442 -4.184 -15.496 1.00 90.44 178 TYR A CA 1
ATOM 1423 C C . TYR A 1 178 ? 11.542 -3.702 -14.542 1.00 90.44 178 TYR A C 1
ATOM 1425 O O . TYR A 1 178 ? 11.647 -2.519 -14.224 1.00 90.44 178 TYR A O 1
ATOM 1433 N N . GLY A 1 179 ? 12.352 -4.650 -14.068 1.00 84.88 179 GLY A N 1
ATOM 1434 C CA . GLY A 1 179 ? 13.400 -4.423 -13.064 1.00 84.88 179 GLY A CA 1
ATOM 1435 C C . GLY A 1 179 ? 12.907 -4.421 -11.612 1.00 84.88 179 GLY A C 1
ATOM 1436 O O . GLY A 1 179 ? 13.713 -4.294 -10.694 1.00 84.88 179 GLY A O 1
ATOM 1437 N N . SER A 1 180 ? 11.603 -4.590 -11.370 1.00 88.81 180 SER A N 1
ATOM 1438 C CA . SER A 1 180 ? 11.077 -4.775 -10.014 1.00 88.81 180 SER A CA 1
ATOM 1439 C C . SER A 1 180 ? 11.409 -6.161 -9.452 1.00 88.81 180 SER A C 1
ATOM 1441 O O . SER A 1 180 ? 11.637 -7.117 -10.193 1.00 88.81 180 SER A O 1
ATOM 1443 N N . ILE A 1 181 ? 11.321 -6.308 -8.126 1.00 87.50 181 ILE A N 1
ATOM 1444 C CA . ILE A 1 181 ? 11.412 -7.618 -7.464 1.00 87.50 181 ILE A CA 1
ATOM 1445 C C . ILE A 1 181 ? 10.366 -8.607 -7.995 1.00 87.50 181 ILE A C 1
ATOM 1447 O O . ILE A 1 181 ? 10.645 -9.793 -8.115 1.00 87.50 181 ILE A O 1
ATOM 1451 N N . ARG A 1 182 ? 9.171 -8.133 -8.377 1.00 87.50 182 ARG A N 1
ATOM 1452 C CA . ARG A 1 182 ? 8.137 -8.990 -8.969 1.00 87.50 182 ARG A CA 1
ATOM 1453 C C . ARG A 1 182 ? 8.582 -9.524 -10.327 1.00 87.50 182 ARG A C 1
ATOM 1455 O O . ARG A 1 182 ? 8.347 -10.696 -10.602 1.00 87.50 182 ARG A O 1
ATOM 1462 N N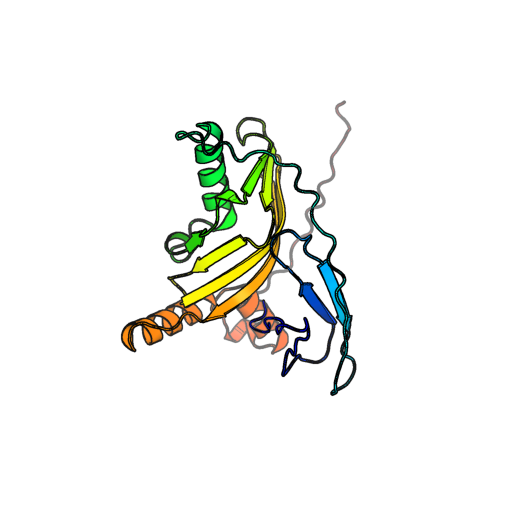 . HIS A 1 183 ? 9.212 -8.688 -11.152 1.00 92.25 183 HIS A N 1
ATOM 1463 C CA . HIS A 1 183 ? 9.788 -9.127 -12.420 1.00 92.25 183 HIS A CA 1
ATOM 1464 C C . HIS A 1 183 ? 10.882 -10.168 -12.183 1.00 92.25 183 HIS A C 1
ATOM 1466 O O . HIS A 1 183 ? 10.799 -11.251 -12.750 1.00 92.25 183 HIS A O 1
ATOM 1472 N N . LEU A 1 184 ? 11.807 -9.902 -11.255 1.00 93.50 184 LEU A N 1
ATOM 1473 C CA . LEU A 1 184 ? 12.852 -10.857 -10.879 1.00 93.50 184 LEU A CA 1
ATOM 1474 C C . LEU A 1 184 ? 12.267 -12.204 -10.433 1.00 93.50 184 LEU A C 1
ATOM 1476 O O . LEU A 1 184 ? 12.650 -13.238 -10.962 1.00 93.50 184 LEU A O 1
ATOM 1480 N N . LEU A 1 185 ? 11.316 -12.210 -9.496 1.00 92.31 185 LEU A N 1
ATOM 1481 C CA . LEU A 1 185 ? 10.700 -13.445 -8.998 1.00 92.31 185 LEU A CA 1
ATOM 1482 C C . LEU A 1 185 ? 9.932 -14.200 -10.089 1.00 92.31 185 LEU A C 1
ATOM 1484 O O . LEU A 1 185 ? 9.947 -15.426 -10.104 1.00 92.31 185 LEU A O 1
ATOM 1488 N N . THR A 1 186 ? 9.287 -13.477 -11.008 1.00 91.56 186 THR A N 1
ATOM 1489 C CA . THR A 1 186 ? 8.598 -14.075 -12.161 1.00 91.56 186 THR A CA 1
ATOM 1490 C C . THR A 1 186 ? 9.612 -14.737 -13.095 1.00 91.56 186 THR A C 1
ATOM 1492 O O . THR A 1 186 ? 9.461 -15.906 -13.434 1.00 91.56 186 THR A O 1
ATOM 1495 N N . ALA A 1 187 ? 10.679 -14.021 -13.451 1.00 93.12 187 ALA A N 1
ATOM 1496 C CA . ALA A 1 187 ? 11.730 -14.527 -14.324 1.00 93.12 187 ALA A CA 1
ATOM 1497 C C . ALA A 1 187 ? 12.471 -15.723 -13.700 1.00 93.12 187 ALA A C 1
ATOM 1499 O O . ALA A 1 187 ? 12.797 -16.680 -14.395 1.00 93.12 187 ALA A O 1
ATOM 1500 N N . LEU A 1 188 ? 12.675 -15.715 -12.378 1.00 93.94 188 LEU A N 1
ATOM 1501 C CA . LEU A 1 188 ? 13.214 -16.856 -11.633 1.00 93.94 188 LEU A CA 1
ATOM 1502 C C . LEU A 1 188 ? 12.280 -18.065 -11.668 1.00 93.94 188 LEU A C 1
ATOM 1504 O O . LEU A 1 188 ? 12.743 -19.174 -11.915 1.00 93.94 188 LEU A O 1
ATOM 1508 N N . ALA A 1 189 ? 10.980 -17.862 -11.446 1.00 92.88 189 ALA A N 1
ATOM 1509 C CA . ALA A 1 189 ? 9.994 -18.941 -11.466 1.00 92.88 189 ALA A CA 1
ATOM 1510 C C . ALA A 1 189 ? 9.897 -19.627 -12.839 1.00 92.88 189 ALA A C 1
ATOM 1512 O O . ALA A 1 189 ? 9.694 -20.836 -12.900 1.00 92.88 189 ALA A O 1
ATOM 1513 N N . PHE A 1 190 ? 10.075 -18.868 -13.924 1.00 95.12 190 PHE A N 1
ATOM 1514 C CA . PHE A 1 190 ? 10.093 -19.395 -15.292 1.00 95.12 190 PHE A CA 1
ATOM 1515 C C . PHE A 1 190 ? 11.486 -19.809 -15.789 1.00 95.12 190 PHE A C 1
ATOM 1517 O O . PHE A 1 190 ? 11.599 -20.329 -16.893 1.00 95.12 190 PHE A O 1
ATOM 1524 N N . GLY A 1 191 ? 12.547 -19.592 -15.007 1.00 93.50 191 GL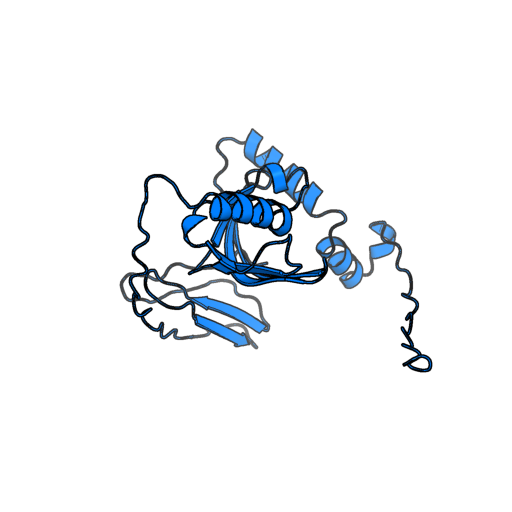Y A N 1
ATOM 1525 C CA . GLY A 1 191 ? 13.918 -19.934 -15.396 1.00 93.50 191 GLY A CA 1
ATOM 1526 C C . GLY A 1 191 ? 14.565 -19.005 -16.434 1.00 93.50 191 GLY A C 1
ATOM 1527 O O . GLY A 1 191 ? 15.686 -19.271 -16.841 1.00 93.50 191 GLY A O 1
ATOM 1528 N N . VAL A 1 192 ? 13.929 -17.890 -16.808 1.00 95.31 192 VAL A N 1
ATOM 1529 C CA . VAL A 1 192 ? 14.368 -16.965 -17.883 1.00 95.31 192 VAL A CA 1
ATOM 1530 C C . VAL A 1 192 ? 15.098 -15.716 -17.371 1.00 95.31 192 VAL A C 1
ATOM 1532 O O . VAL A 1 192 ? 15.255 -14.723 -18.071 1.00 95.31 192 VAL A O 1
ATOM 1535 N N . HIS A 1 193 ? 15.529 -15.724 -16.112 1.00 93.38 193 HIS A N 1
ATOM 1536 C CA . HIS A 1 193 ? 16.121 -14.557 -15.457 1.00 93.38 193 HIS A CA 1
ATOM 1537 C C . HIS A 1 193 ? 17.366 -13.980 -16.159 1.00 93.38 193 HIS A C 1
ATOM 1539 O O . HIS A 1 193 ? 17.498 -12.759 -16.180 1.00 93.38 193 HIS A O 1
ATOM 1545 N N . GLU A 1 194 ? 18.239 -14.801 -16.754 1.00 91.81 194 GLU A N 1
ATOM 1546 C CA . GLU A 1 194 ? 19.408 -14.308 -17.505 1.00 91.81 194 GLU A CA 1
ATOM 1547 C C . GLU A 1 194 ? 19.002 -13.592 -18.806 1.00 91.81 194 GLU A C 1
ATOM 1549 O O . GLU A 1 194 ? 19.517 -12.513 -19.099 1.00 91.81 194 GLU A O 1
ATOM 1554 N N . GLU A 1 195 ? 18.031 -14.144 -19.544 1.00 94.62 195 GLU A N 1
ATOM 1555 C CA . GLU A 1 195 ? 17.469 -13.558 -20.774 1.00 94.62 195 GLU A CA 1
ATOM 1556 C C . GLU A 1 195 ? 16.749 -12.230 -20.492 1.00 94.62 195 GLU A C 1
ATOM 1558 O O . GLU A 1 195 ? 16.876 -11.267 -21.246 1.00 94.62 195 GLU A O 1
ATOM 1563 N N . GLU A 1 196 ? 16.063 -12.152 -19.349 1.00 91.75 196 GLU A N 1
ATOM 1564 C CA . GLU A 1 196 ? 15.412 -10.942 -18.827 1.00 91.75 196 GLU A CA 1
ATOM 1565 C C . GLU A 1 196 ? 16.408 -9.948 -18.181 1.00 91.75 196 GLU A C 1
ATOM 1567 O O . GLU A 1 196 ? 16.008 -8.934 -17.597 1.00 91.75 196 GLU A O 1
ATOM 1572 N N . GLY A 1 197 ? 17.718 -10.213 -18.284 1.00 92.44 197 GLY A N 1
ATOM 1573 C CA . GLY A 1 197 ? 18.798 -9.299 -17.904 1.00 92.44 197 GLY A CA 1
ATOM 1574 C C . GLY A 1 197 ? 19.168 -9.293 -16.417 1.00 92.44 197 GLY A C 1
ATOM 1575 O O . GLY A 1 197 ? 19.865 -8.381 -15.961 1.00 92.44 197 GLY A O 1
ATOM 1576 N N . PHE A 1 198 ? 18.721 -10.278 -15.637 1.00 92.94 198 PHE A N 1
ATOM 1577 C CA . PHE A 1 198 ? 19.074 -10.411 -14.225 1.00 92.94 198 PHE A CA 1
ATOM 1578 C C . PHE A 1 198 ? 20.336 -11.250 -14.023 1.00 92.94 198 PHE A C 1
ATOM 1580 O O . PHE A 1 198 ? 20.458 -12.363 -14.520 1.00 92.94 198 PHE A O 1
ATOM 1587 N N . ILE A 1 199 ? 21.246 -10.744 -13.187 1.00 90.94 199 ILE A N 1
ATOM 1588 C CA . ILE A 1 199 ? 22.455 -11.459 -12.763 1.00 90.94 199 ILE A CA 1
ATOM 1589 C C . ILE A 1 199 ? 22.308 -11.826 -11.288 1.00 90.94 199 ILE A C 1
ATOM 1591 O O . ILE A 1 199 ? 22.266 -10.944 -10.424 1.00 90.94 199 ILE A O 1
ATOM 1595 N N . LEU A 1 200 ? 22.273 -13.123 -10.979 1.00 88.50 200 LEU A N 1
ATOM 1596 C CA . LEU A 1 200 ? 22.251 -13.599 -9.598 1.00 88.50 200 LEU A CA 1
ATOM 1597 C C . LEU A 1 200 ? 23.665 -13.668 -9.031 1.00 88.50 200 LEU A C 1
ATOM 1599 O O . LEU A 1 200 ? 24.563 -14.283 -9.600 1.00 88.50 200 LEU A O 1
ATOM 1603 N N . LYS A 1 201 ? 23.860 -13.063 -7.861 1.00 88.25 201 LYS A N 1
ATOM 1604 C CA . LYS A 1 201 ? 25.106 -13.170 -7.101 1.00 88.25 201 LYS A CA 1
ATOM 1605 C C . LYS A 1 201 ? 24.815 -13.806 -5.755 1.00 88.25 201 LYS A C 1
ATOM 1607 O O . LYS A 1 201 ? 23.894 -13.398 -5.051 1.00 88.25 201 LYS A O 1
ATOM 1612 N N . LYS A 1 202 ? 25.627 -14.791 -5.374 1.00 82.94 202 LYS A N 1
ATOM 1613 C CA . LYS A 1 202 ? 25.555 -15.396 -4.044 1.00 82.94 202 LYS A CA 1
ATOM 1614 C C . LYS A 1 202 ? 25.900 -14.333 -3.003 1.00 82.94 202 LYS A C 1
ATOM 1616 O O . LYS A 1 202 ? 27.000 -13.782 -3.020 1.00 82.94 202 LYS A O 1
ATOM 1621 N N . ALA A 1 203 ? 24.975 -14.061 -2.089 1.00 79.69 203 ALA A N 1
ATOM 1622 C CA . ALA A 1 203 ? 25.266 -13.203 -0.952 1.00 79.69 203 ALA A CA 1
ATOM 1623 C C . ALA A 1 203 ? 26.347 -13.871 -0.084 1.00 79.69 203 ALA A C 1
ATOM 1625 O O . ALA A 1 203 ? 26.196 -15.021 0.340 1.00 79.69 203 ALA A O 1
ATOM 1626 N N . ARG A 1 204 ? 27.451 -13.164 0.184 1.00 69.81 204 ARG A N 1
ATOM 1627 C CA . ARG A 1 204 ? 28.367 -13.551 1.261 1.00 69.81 204 ARG A CA 1
ATOM 1628 C C . ARG A 1 204 ? 27.687 -13.194 2.579 1.00 69.81 204 ARG A C 1
ATOM 1630 O O . ARG A 1 204 ? 27.358 -12.035 2.801 1.00 69.81 204 ARG A O 1
ATOM 1637 N N . LYS A 1 205 ? 27.485 -14.186 3.448 1.00 52.94 205 LYS A N 1
ATOM 1638 C CA . LYS A 1 205 ? 27.140 -13.949 4.854 1.00 52.94 205 LYS A CA 1
ATOM 1639 C C . LYS A 1 205 ? 28.285 -13.135 5.468 1.00 52.94 205 LYS A C 1
ATOM 1641 O O . LYS A 1 205 ? 29.367 -13.680 5.661 1.00 52.94 205 LYS A O 1
ATOM 1646 N N . GLN A 1 206 ? 28.076 -11.852 5.746 1.00 49.72 206 GLN A N 1
ATOM 1647 C CA . GLN A 1 206 ? 28.890 -11.164 6.744 1.00 49.72 206 GLN A CA 1
ATOM 1648 C C . GLN A 1 206 ? 28.320 -11.565 8.102 1.00 49.72 206 GLN A C 1
ATOM 1650 O O . GLN A 1 206 ? 27.221 -11.161 8.474 1.00 49.72 206 GLN A O 1
ATOM 1655 N N . LEU A 1 207 ? 29.028 -12.456 8.794 1.00 38.34 207 LEU A N 1
ATOM 1656 C CA . LEU A 1 207 ? 28.826 -12.662 10.220 1.00 38.34 207 LEU A CA 1
ATOM 1657 C C . LEU A 1 207 ? 29.345 -11.393 10.899 1.00 38.34 207 LEU A C 1
ATOM 1659 O O . LEU A 1 207 ? 30.549 -11.165 10.920 1.00 38.34 207 LEU A O 1
ATOM 1663 N N . PHE A 1 208 ? 28.448 -10.551 11.406 1.00 37.50 208 PHE A N 1
ATOM 1664 C CA . PHE A 1 208 ? 28.835 -9.545 12.387 1.00 37.50 208 PHE A CA 1
ATOM 1665 C C . PHE A 1 208 ? 29.115 -10.291 13.694 1.00 37.50 208 PHE A C 1
ATOM 1667 O O . PHE A 1 208 ? 28.203 -10.566 14.471 1.00 37.50 208 PHE A O 1
ATOM 1674 N N . THR A 1 209 ? 30.363 -10.704 13.903 1.00 32.91 209 THR A N 1
ATOM 1675 C CA . THR A 1 209 ? 30.854 -11.031 15.241 1.00 32.91 209 THR A CA 1
ATOM 1676 C C . THR A 1 209 ? 31.036 -9.709 15.971 1.00 32.91 209 THR A C 1
ATOM 1678 O O . THR A 1 209 ? 31.965 -8.963 15.672 1.00 32.91 209 THR A O 1
ATOM 1681 N N . PHE A 1 210 ? 30.113 -9.388 16.874 1.00 34.50 210 PHE A N 1
ATOM 1682 C CA . PHE A 1 210 ? 30.367 -8.381 17.896 1.00 34.50 210 PHE A CA 1
ATOM 1683 C C . PHE A 1 210 ? 31.387 -8.982 18.863 1.00 34.50 210 PHE A C 1
ATOM 1685 O O . PHE A 1 210 ? 31.074 -9.939 19.570 1.00 34.50 210 PHE A O 1
ATOM 1692 N N . ASP A 1 211 ? 32.615 -8.473 18.818 1.00 32.69 211 ASP A N 1
ATOM 1693 C CA . ASP A 1 211 ? 33.620 -8.746 19.836 1.00 32.69 211 ASP A CA 1
ATOM 1694 C C . ASP A 1 211 ? 33.300 -7.869 21.052 1.00 32.69 211 ASP A C 1
ATOM 1696 O O . ASP A 1 211 ? 33.252 -6.644 20.946 1.00 32.69 211 ASP A O 1
ATOM 1700 N N . PHE A 1 212 ? 32.987 -8.501 22.181 1.00 39.16 212 PHE A N 1
ATOM 1701 C CA . PHE A 1 212 ? 32.693 -7.831 23.451 1.00 39.16 212 PHE A CA 1
ATOM 1702 C C . PHE A 1 212 ? 33.947 -7.711 24.336 1.00 39.16 212 PHE A C 1
ATOM 1704 O O . PHE A 1 212 ? 33.823 -7.538 25.543 1.00 39.16 212 PHE A O 1
ATOM 1711 N N . SER A 1 213 ? 35.160 -7.803 23.781 1.00 31.69 213 SER A N 1
ATOM 1712 C CA . SER A 1 213 ? 36.393 -7.785 24.580 1.00 31.69 213 SER A CA 1
ATOM 1713 C C . SER A 1 213 ? 36.844 -6.408 25.095 1.00 31.69 213 SER A C 1
ATOM 1715 O O . SER A 1 213 ? 37.914 -6.329 25.690 1.00 31.69 213 SER A O 1
ATOM 1717 N N . GLU A 1 214 ? 36.071 -5.333 24.906 1.00 34.66 214 GLU A N 1
ATOM 1718 C CA . GLU A 1 214 ? 36.373 -4.004 25.474 1.00 34.66 214 GLU A CA 1
ATOM 1719 C C . GLU A 1 214 ? 35.143 -3.337 26.125 1.00 34.66 214 GLU A C 1
ATOM 1721 O O . GLU A 1 214 ? 34.757 -2.221 25.772 1.00 34.66 214 GLU A O 1
ATOM 1726 N N . MET A 1 215 ? 34.531 -4.018 27.100 1.00 32.59 215 MET A N 1
ATOM 1727 C CA . MET A 1 215 ? 33.756 -3.388 28.183 1.00 32.59 215 MET A CA 1
ATOM 1728 C C . MET A 1 215 ? 34.069 -4.042 29.525 1.00 32.59 215 MET A C 1
ATOM 1730 O O . MET A 1 215 ? 34.104 -5.291 29.574 1.00 32.59 215 MET A O 1
#

InterPro domains:
  IPR008969 Carboxypeptidase-like, regulatory domain superfamily [SSF49464] (5-70)

Sequence (215 aa):
NSLLGAASTQDGSFVIYNVPLGTHVVLASYIGYGIQKKTVRIGEPGEFTCVFKLEPKTLEMTQVIVTPKRPKNWNKNLKTFEKEFLGSTRNAKKCEILNAEILSFTGDRSSGFFSASADGILKVRNNALGYMVDLHLEEFNIQSDILTMKYIPHYEELIPKDKKQELQWQKERKRAYYGSIRHLLTALAFGVHEEEGFILKKARKQLFTFDFSEM

Nearest PDB structures (foldseek):
  8ptk-assembly1_K  TM=1.593E-01  e=4.840E-02  Sus scrofa
  7t5q-assembly1_I  TM=1.862E-01  e=1.607E-01  Homo sapiens
  3aae-assembly1_A  TM=1.326E-01  e=5.745E-02  Gallus gallus
  8p94-assembly1_U  TM=2.058E-01  e=3.786E-01  Mus musculus
  3lk3-assembly1_A  TM=1.488E-01  e=1.801E-01  Gallus gallus

Secondary structure (DSSP, 8-state):
-B-------TTS------PPSEEEEEEE--TTBPPEEEEEEE-SSS-------PPBP----------SS--HHHHHHHHHHHHHHH-SSTTGGGEEES-GGGEEEEEEGGGTEEEEEESSEEEEEETTTTEEEEEEEEEEEEETTEEEEEEEEEEEEPPPSSHHHHHHHHHHHHHHHTTSHHHHHHHHHTT-TTTTT----PPP--------TT-

pLDDT: mean 85.36, std 16.69, range [31.69, 97.69]

Radius of gyration: 21.28 Å; Cα contacts (8 Å, |Δi|>4): 267; chains: 1; bounding box: 64×53×52 Å

Solvent-accessible surface area (backbone atoms only — not comparable to full-atom values): 13348 Å² total; per-residue (Å²): 132,42,71,81,70,64,73,61,49,97,88,64,51,70,71,69,78,90,72,71,77,42,80,43,80,49,78,47,78,51,93,69,34,43,74,42,78,44,81,45,74,38,88,68,95,76,90,82,90,85,86,86,84,67,50,70,49,78,77,72,72,70,68,77,71,80,48,98,64,73,58,74,64,55,63,53,49,48,54,52,45,51,46,70,72,58,38,86,48,83,52,28,76,37,47,44,70,77,52,63,85,45,54,46,76,45,79,41,72,90,75,46,33,30,36,50,49,50,82,53,73,45,40,32,40,29,69,44,54,38,32,39,32,45,26,43,64,76,42,38,38,32,49,77,89,43,77,48,75,40,67,52,59,38,44,43,79,50,84,60,94,45,73,68,53,43,54,48,18,54,52,43,43,52,59,63,40,62,88,28,70,66,40,50,54,50,27,54,75,72,69,44,26,62,83,75,70,49,82,90,72,85,80,77,84,78,78,82,75,82,79,74,90,87,120